Protein AF-0000000067827868 (afdb_homodimer)

Organism: Synechocystis sp. (strain ATCC 27184 / PCC 6803 / Kazusa) (NCBI:txid1111708)

Radius of gyration: 17.51 Å; Cα contacts (8 Å, |Δi|>4): 278; chains: 2; bounding box: 40×50×42 Å

Structure (mmCIF, N/CA/C/O backbone):
data_AF-0000000067827868-model_v1
#
loop_
_entity.id
_entity.type
_entity.pdbx_description
1 polymer 'Slr1853 protein'
#
loop_
_atom_site.group_PDB
_atom_site.id
_atom_site.type_symbol
_atom_site.label_atom_id
_atom_site.label_alt_id
_atom_site.label_comp_id
_atom_site.label_asym_id
_atom_site.label_entity_id
_atom_site.label_seq_id
_atom_site.pdbx_PDB_ins_code
_atom_site.Cartn_x
_atom_site.Cartn_y
_atom_site.Cartn_z
_atom_site.occupancy
_atom_site.B_iso_or_equiv
_atom_site.auth_seq_id
_atom_site.auth_comp_id
_atom_site.auth_asym_id
_atom_site.auth_atom_id
_atom_site.pdbx_PDB_model_num
ATOM 1 N N . MET A 1 1 ? 8.969 9.172 21.5 1 52.72 1 MET A N 1
ATOM 2 C CA . MET A 1 1 ? 7.625 9.734 21.5 1 52.72 1 MET A CA 1
ATOM 3 C C . MET A 1 1 ? 6.586 8.664 21.188 1 52.72 1 MET A C 1
ATOM 5 O O . MET A 1 1 ? 6.859 7.73 20.438 1 52.72 1 MET A O 1
ATOM 9 N N . SER A 1 2 ? 5.504 8.57 21.938 1 71.94 2 SER A N 1
ATOM 10 C CA . SER A 1 2 ? 4.539 7.488 21.781 1 71.94 2 SER A CA 1
ATOM 11 C C . SER A 1 2 ? 3.809 7.586 20.438 1 71.94 2 SER A C 1
ATOM 13 O O . SER A 1 2 ? 3.586 8.688 19.922 1 71.94 2 SER A O 1
ATOM 15 N N . GLU A 1 3 ? 3.625 6.559 19.766 1 85.56 3 GLU A N 1
ATOM 16 C CA . GLU A 1 3 ? 2.877 6.484 18.516 1 85.56 3 GLU A CA 1
ATOM 17 C C . GLU A 1 3 ? 1.481 7.086 18.672 1 85.56 3 GLU A C 1
ATOM 19 O O . GLU A 1 3 ? 0.873 6.984 19.734 1 85.56 3 GLU A O 1
ATOM 24 N N . PHE A 1 4 ? 1.085 7.852 17.672 1 93.44 4 PHE A N 1
ATOM 25 C CA . PHE A 1 4 ? -0.245 8.453 17.641 1 93.44 4 PHE A CA 1
ATOM 26 C C . PHE A 1 4 ? -1.319 7.375 17.547 1 93.44 4 PHE A C 1
ATOM 28 O O . PHE A 1 4 ? -1.125 6.355 16.875 1 93.44 4 PHE A O 1
ATOM 35 N N . LYS A 1 5 ? -2.463 7.645 18.188 1 95.25 5 LYS A N 1
ATOM 36 C CA . LYS A 1 5 ? -3.617 6.773 17.984 1 95.25 5 LYS A CA 1
ATOM 37 C C . LYS A 1 5 ? -4.211 6.969 16.594 1 95.25 5 LYS A C 1
ATOM 39 O O . LYS A 1 5 ? -4.652 6.004 15.961 1 95.25 5 LYS A O 1
ATOM 44 N N . ASN A 1 6 ? -4.242 8.156 16.188 1 97.94 6 ASN A N 1
ATOM 45 C CA . ASN A 1 6 ? -4.609 8.555 14.828 1 97.94 6 ASN A CA 1
ATOM 46 C C . ASN A 1 6 ? -3.545 9.445 14.195 1 97.94 6 ASN A C 1
ATOM 48 O O . ASN A 1 6 ? -3.404 10.609 14.57 1 97.94 6 ASN A O 1
ATOM 52 N N . ALA A 1 7 ? -2.938 9.016 13.148 1 97.38 7 ALA A N 1
ATOM 53 C CA . ALA A 1 7 ? -1.745 9.641 12.586 1 97.38 7 ALA A CA 1
ATOM 54 C C . ALA A 1 7 ? -2.086 10.984 11.945 1 97.38 7 ALA A C 1
ATOM 56 O O . ALA A 1 7 ? -1.199 11.805 11.703 1 97.38 7 ALA A O 1
ATOM 57 N N . VAL A 1 8 ? -3.322 11.211 11.633 1 97.94 8 VAL A N 1
ATOM 58 C CA . VAL A 1 8 ? -3.758 12.477 11.047 1 97.94 8 VAL A CA 1
ATOM 59 C C . VAL A 1 8 ? -4.309 13.391 12.141 1 97.94 8 VAL A C 1
ATOM 61 O O . VAL A 1 8 ? -3.855 14.523 12.289 1 97.94 8 VAL A O 1
ATOM 64 N N . LEU A 1 9 ? -5.129 12.914 12.945 1 97.75 9 LEU A N 1
ATOM 65 C CA . LEU A 1 9 ? -5.879 13.742 13.883 1 97.75 9 LEU A CA 1
ATOM 66 C C . LE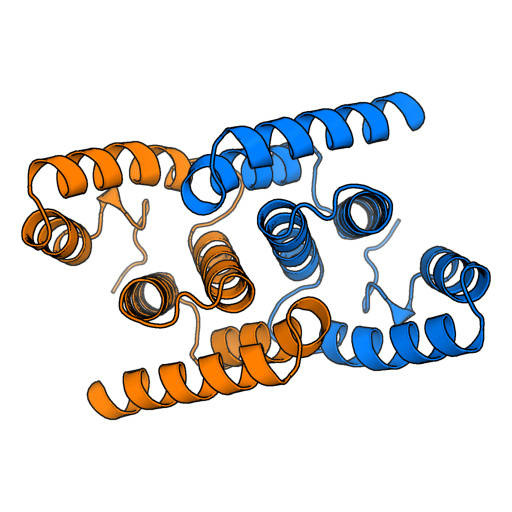U A 1 9 ? -5.016 14.125 15.086 1 97.75 9 LEU A C 1
ATOM 68 O O . LEU A 1 9 ? -5.262 15.141 15.734 1 97.75 9 LEU A O 1
ATOM 72 N N . ASP A 1 10 ? -3.998 13.391 15.336 1 98 10 ASP A N 1
ATOM 73 C CA . ASP A 1 10 ? -3.164 13.641 16.516 1 98 10 ASP A CA 1
ATOM 74 C C . ASP A 1 10 ? -1.889 14.391 16.125 1 98 10 ASP A C 1
ATOM 76 O O . ASP A 1 10 ? -1.113 14.789 17 1 98 10 ASP A O 1
ATOM 80 N N . ASP A 1 11 ? -1.633 14.531 14.898 1 97 11 ASP A N 1
ATOM 81 C CA . ASP A 1 11 ? -0.431 15.211 14.422 1 97 11 ASP A CA 1
ATOM 82 C C . ASP A 1 11 ? -0.714 16.672 14.109 1 97 11 ASP A C 1
ATOM 84 O O . ASP A 1 11 ? -1.007 17.031 12.961 1 97 11 ASP A O 1
ATOM 88 N N . LYS A 1 12 ? -0.471 17.516 15.047 1 96.75 12 LYS A N 1
ATOM 89 C CA . LYS A 1 12 ? -0.793 18.938 14.914 1 96.75 12 LYS A CA 1
ATOM 90 C C . LYS A 1 12 ? 0.098 19.609 13.875 1 96.75 12 LYS A C 1
ATOM 92 O O . LYS A 1 12 ? -0.334 20.531 13.188 1 96.75 12 LYS A O 1
ATOM 97 N N . ASP A 1 13 ? 1.335 19.172 13.797 1 95.75 13 ASP A N 1
ATOM 98 C CA . ASP A 1 13 ? 2.227 19.719 12.773 1 95.75 13 ASP A CA 1
ATOM 99 C C . ASP A 1 13 ? 1.707 19.406 11.367 1 95.75 13 ASP A C 1
ATOM 101 O O . ASP A 1 13 ? 1.744 20.266 10.484 1 95.75 13 ASP A O 1
ATOM 105 N N . LEU A 1 14 ? 1.284 18.172 11.156 1 96.31 14 LEU A N 1
ATOM 106 C CA . LEU A 1 14 ? 0.679 17.797 9.883 1 96.31 14 LEU A CA 1
ATOM 107 C C . LEU A 1 14 ? -0.541 18.656 9.586 1 96.31 14 LEU A C 1
ATOM 109 O O . LEU A 1 14 ? -0.696 19.156 8.461 1 96.31 14 LEU A O 1
ATOM 113 N N . GLN A 1 15 ? -1.393 18.875 10.547 1 97.69 15 GLN A N 1
ATOM 114 C CA . GLN A 1 15 ? -2.602 19.672 10.367 1 97.69 15 GLN A CA 1
ATOM 115 C C . GLN A 1 15 ? -2.262 21.109 10.016 1 97.69 15 GLN A C 1
ATOM 117 O O . GLN A 1 15 ? -2.9 21.703 9.148 1 97.69 15 GLN A O 1
ATOM 122 N N . ALA A 1 16 ? -1.303 21.594 10.672 1 97.44 16 ALA A N 1
ATOM 123 C CA . ALA A 1 16 ? -0.864 22.969 10.391 1 97.44 16 ALA A CA 1
ATOM 124 C C . ALA A 1 16 ? -0.325 23.078 8.969 1 97.44 16 ALA A C 1
ATOM 126 O O . ALA A 1 16 ? -0.565 24.094 8.289 1 97.44 16 ALA A O 1
ATOM 127 N N . GLY A 1 17 ? 0.484 22.125 8.562 1 95.38 17 GLY A N 1
ATOM 128 C CA . GLY A 1 17 ? 0.984 22.109 7.199 1 95.38 17 GLY A CA 1
ATOM 129 C C . GLY A 1 17 ? -0.12 22.078 6.16 1 95.38 17 GLY A C 1
ATOM 130 O O . GLY A 1 17 ? -0.063 22.797 5.164 1 95.38 17 GLY A O 1
ATOM 131 N N . LEU A 1 18 ? -1.118 21.281 6.348 1 96.38 18 LEU A N 1
ATOM 132 C CA . LEU A 1 18 ? -2.266 21.203 5.449 1 96.38 18 LEU A CA 1
ATOM 133 C C . LEU A 1 18 ? -3.029 22.516 5.422 1 96.38 18 LEU A C 1
ATOM 135 O O . LEU A 1 18 ? -3.42 23 4.355 1 96.38 18 LEU A O 1
ATOM 139 N N . GLY A 1 19 ? -3.213 23.047 6.598 1 97.38 19 GLY A N 1
ATOM 140 C CA . GLY A 1 19 ? -3.877 24.344 6.688 1 97.38 19 GLY A CA 1
ATOM 141 C C . GLY A 1 19 ? -3.117 25.453 5.988 1 97.38 19 GLY A C 1
ATOM 142 O O . GLY A 1 19 ? -3.723 26.391 5.465 1 97.38 19 GLY A O 1
ATOM 143 N N . GLY A 1 20 ? -1.815 25.438 5.969 1 96.75 20 GLY A N 1
ATOM 144 C CA . GLY A 1 20 ? -0.957 26.406 5.312 1 96.75 20 GLY A CA 1
ATOM 145 C C . GLY A 1 20 ? -1.058 26.359 3.799 1 96.75 20 GLY A C 1
ATOM 146 O O . GLY A 1 20 ? -0.854 27.375 3.127 1 96.75 20 GLY A O 1
ATOM 147 N N . ILE A 1 21 ? -1.289 25.297 3.213 1 95.19 21 ILE A N 1
ATOM 148 C CA . ILE A 1 21 ? -1.543 25.203 1.78 1 95.19 21 ILE A CA 1
ATOM 149 C C . ILE A 1 21 ? -2.811 25.984 1.43 1 95.19 21 ILE A C 1
ATOM 151 O O . ILE A 1 21 ? -2.793 26.844 0.548 1 95.19 21 ILE A O 1
ATOM 155 N N . ASN A 1 22 ? -3.863 25.656 2.082 1 97.75 22 ASN A N 1
ATOM 156 C CA . ASN A 1 22 ? -5.18 26.281 1.978 1 97.75 22 ASN A CA 1
ATOM 157 C C . ASN A 1 22 ? -6.062 25.922 3.17 1 97.75 22 ASN A C 1
ATOM 159 O O . ASN A 1 22 ? -6.309 24.75 3.436 1 97.75 22 ASN A O 1
ATOM 163 N N . PRO A 1 23 ? -6.473 26.844 3.9 1 97.75 23 PRO A N 1
ATOM 164 C CA . PRO A 1 23 ? -7.191 26.578 5.145 1 97.75 23 PRO A CA 1
ATOM 165 C C . PRO A 1 23 ? -8.414 25.688 4.938 1 97.75 23 PRO A C 1
ATOM 167 O O . PRO A 1 23 ? -8.688 24.797 5.746 1 97.75 23 PRO A O 1
ATOM 170 N N . LYS A 1 24 ? -9.195 25.984 3.932 1 98.38 24 LYS A N 1
ATOM 171 C CA . LYS A 1 24 ? -10.391 25.188 3.67 1 98.38 24 LYS A CA 1
ATOM 172 C C . LYS A 1 24 ? -10.023 23.766 3.264 1 98.38 24 LYS A C 1
ATOM 174 O O . LYS A 1 24 ? -10.633 22.797 3.736 1 98.38 24 LYS A O 1
ATOM 179 N N . PHE A 1 25 ? -9.055 23.656 2.352 1 97.44 25 PHE A N 1
ATOM 180 C CA . PHE A 1 25 ? -8.578 22.344 1.924 1 97.44 25 PHE A CA 1
ATOM 181 C C . PHE A 1 25 ? -7.977 21.578 3.096 1 97.44 25 PHE A C 1
ATOM 183 O O . PHE A 1 25 ? -8.219 20.375 3.252 1 97.44 25 PHE A O 1
ATOM 190 N N . GLY A 1 26 ? -7.168 22.203 3.873 1 98.06 26 GLY A N 1
ATOM 191 C CA . GLY A 1 26 ? -6.535 21.562 5.012 1 98.06 26 GLY A CA 1
ATOM 192 C C . GLY A 1 26 ? -7.531 20.969 5.996 1 98.06 26 GLY A C 1
ATOM 193 O O . GLY A 1 26 ? -7.355 19.844 6.473 1 98.06 26 GLY A O 1
ATOM 194 N N . ASP A 1 27 ? -8.508 21.797 6.25 1 97.94 27 ASP A N 1
ATOM 195 C CA . ASP A 1 27 ? -9.562 21.359 7.156 1 97.94 27 ASP A CA 1
ATOM 196 C C . ASP A 1 27 ? -10.289 20.141 6.586 1 97.94 27 ASP A C 1
ATOM 198 O O . ASP A 1 27 ? -10.547 19.172 7.301 1 97.94 27 ASP A O 1
ATOM 202 N N . PHE A 1 28 ? -10.641 20.281 5.352 1 98.25 28 PHE A N 1
ATOM 203 C CA . PHE A 1 28 ? -11.305 19.188 4.648 1 98.25 28 PHE A CA 1
ATOM 204 C C . PHE A 1 28 ? -10.453 17.938 4.668 1 98.25 28 PHE A C 1
ATOM 206 O O . PHE A 1 28 ? -10.938 16.844 4.988 1 98.25 28 PHE A O 1
ATOM 213 N N . CYS A 1 29 ? -9.203 18 4.395 1 97.5 29 CYS A N 1
ATOM 214 C CA . CYS A 1 29 ? -8.266 16.891 4.367 1 97.5 29 CYS A CA 1
ATOM 215 C C . CYS A 1 29 ? -8.156 16.234 5.738 1 97.5 29 CYS A C 1
ATOM 217 O O . CYS A 1 29 ? -8.188 15.008 5.852 1 97.5 29 CYS A O 1
ATOM 219 N N . THR A 1 30 ? -7.965 17.062 6.727 1 98.19 30 THR A N 1
ATOM 220 C CA . THR A 1 30 ? -7.82 16.562 8.086 1 98.19 30 THR A CA 1
ATOM 221 C C . THR A 1 30 ? -9.039 15.734 8.484 1 98.19 30 THR A C 1
ATOM 223 O O . THR A 1 30 ? -8.898 14.648 9.055 1 98.19 30 THR A O 1
ATOM 226 N N . ARG A 1 31 ? -10.219 16.188 8.156 1 98.19 31 ARG A N 1
ATOM 227 C CA . ARG A 1 31 ? -11.453 15.508 8.523 1 98.19 31 ARG A CA 1
ATOM 228 C C . ARG A 1 31 ? -11.586 14.18 7.773 1 98.19 31 ARG A C 1
ATOM 230 O O . ARG A 1 31 ? -11.812 13.133 8.383 1 98.19 31 ARG A O 1
ATOM 237 N N . VAL A 1 32 ? -11.477 14.227 6.457 1 98.12 32 VAL A N 1
ATOM 238 C CA . VAL A 1 32 ? -11.727 13.062 5.617 1 98.12 32 VAL A CA 1
ATOM 239 C C . VAL A 1 32 ? -10.625 12.023 5.816 1 98.12 32 VAL A C 1
ATOM 241 O O . VAL A 1 32 ? -10.906 10.844 6.02 1 98.12 32 VAL A O 1
ATOM 244 N N . ALA A 1 33 ? -9.383 12.469 5.777 1 98.12 33 ALA A N 1
ATOM 245 C CA . ALA A 1 33 ? -8.273 11.555 6.035 1 98.12 33 ALA A CA 1
ATOM 246 C C . ALA A 1 33 ? -8.305 11.039 7.473 1 98.12 33 ALA A C 1
ATOM 248 O O . ALA A 1 33 ? -7.969 9.883 7.734 1 98.12 33 ALA A O 1
ATOM 249 N N . GLY A 1 34 ? -8.609 11.977 8.375 1 98.38 34 GLY A N 1
ATOM 250 C CA . GLY A 1 34 ? -8.742 11.555 9.758 1 98.38 34 GLY A CA 1
ATOM 251 C C . GLY A 1 34 ? -9.711 10.398 9.945 1 98.38 34 GLY A C 1
ATOM 252 O O . GLY A 1 34 ? -9.453 9.477 10.719 1 98.38 34 GLY A O 1
ATOM 253 N N . GLU A 1 35 ? -10.828 10.469 9.273 1 98.31 35 GLU A N 1
ATOM 254 C CA . GLU A 1 35 ? -11.805 9.383 9.344 1 98.31 35 GLU A CA 1
ATOM 255 C C . GLU A 1 35 ? -11.219 8.094 8.781 1 98.31 35 GLU A C 1
ATOM 257 O O . GLU A 1 35 ? -11.359 7.027 9.391 1 98.31 35 GLU A O 1
ATOM 262 N N . ALA A 1 36 ? -10.656 8.141 7.625 1 98.44 36 ALA A N 1
ATOM 263 C CA . ALA A 1 36 ? -10.078 6.965 6.98 1 98.44 36 ALA A CA 1
ATOM 264 C C . ALA A 1 36 ? -8.969 6.359 7.832 1 98.44 36 ALA A C 1
ATOM 266 O O . ALA A 1 36 ? -8.891 5.137 7.984 1 98.44 36 ALA A O 1
ATOM 267 N N . TRP A 1 37 ? -8.125 7.16 8.383 1 98.56 37 TRP A N 1
ATOM 268 C CA . TRP A 1 37 ? -7.004 6.703 9.203 1 98.56 37 TRP A CA 1
ATOM 269 C C . TRP A 1 37 ? -7.5 6.145 10.531 1 98.56 37 TRP A C 1
ATOM 271 O O . TRP A 1 37 ? -6.789 5.387 11.195 1 98.56 37 TRP A O 1
ATOM 281 N N . GLY A 1 38 ? -8.695 6.543 10.883 1 98.31 38 GLY A N 1
ATOM 282 C CA . GLY A 1 38 ? -9.266 6.109 12.148 1 98.31 38 GLY A CA 1
ATOM 283 C C . GLY A 1 38 ? -9.922 4.746 12.07 1 98.31 38 GLY A C 1
ATOM 284 O O . GLY A 1 38 ? -10.352 4.199 13.086 1 98.31 38 GLY A O 1
ATOM 285 N N . LEU A 1 39 ? -10.094 4.184 10.844 1 98.25 39 LEU A N 1
ATOM 286 C CA . LEU A 1 39 ? -10.625 2.832 10.734 1 98.25 39 LEU A CA 1
ATOM 287 C C . LEU A 1 39 ? -9.758 1.839 11.492 1 98.25 39 LEU A C 1
ATOM 289 O O . LEU A 1 39 ? -8.523 1.929 11.461 1 98.25 39 LEU A O 1
ATOM 293 N N . PRO A 1 40 ? -10.273 0.811 12.117 1 98.12 40 PRO A N 1
ATOM 294 C CA . PRO A 1 40 ? -9.586 0.218 13.266 1 98.12 40 PRO A CA 1
ATOM 295 C C . PRO A 1 40 ? -8.836 -1.063 12.906 1 98.12 40 PRO A C 1
ATOM 297 O O . PRO A 1 40 ? -8.047 -1.568 13.703 1 98.12 40 PRO A O 1
ATOM 300 N N . LEU A 1 41 ? -9.07 -1.673 11.789 1 98.69 41 LEU A N 1
ATOM 301 C CA . LEU A 1 41 ? -8.586 -3.025 11.547 1 98.69 41 LEU A CA 1
ATOM 302 C C . LEU A 1 41 ? -7.117 -3.008 11.125 1 98.69 41 LEU A C 1
ATOM 304 O O . LEU A 1 41 ? -6.375 -3.951 11.406 1 98.69 41 LEU A O 1
ATOM 308 N N . ILE A 1 42 ? -6.711 -2.027 10.344 1 98.62 42 ILE A N 1
ATOM 309 C CA . ILE A 1 42 ? -5.324 -1.87 9.922 1 98.62 42 ILE A CA 1
ATOM 310 C C . ILE A 1 42 ? -4.633 -0.838 10.812 1 98.62 42 ILE A C 1
ATOM 312 O O . ILE A 1 42 ? -5.152 0.26 11.023 1 98.62 42 ILE A O 1
ATOM 316 N N . ASP A 1 43 ? -3.482 -1.207 11.344 1 98.25 43 ASP A N 1
ATOM 317 C CA . ASP A 1 43 ? -2.805 -0.31 12.273 1 98.25 43 ASP A CA 1
ATOM 318 C C . ASP A 1 43 ? -2.186 0.878 11.539 1 98.25 43 ASP A C 1
ATOM 320 O O . ASP A 1 43 ? -2.043 0.852 10.32 1 98.25 43 ASP A O 1
ATOM 324 N N . GLN A 1 44 ? -1.802 1.901 12.266 1 98.56 44 GLN A N 1
ATOM 325 C CA . GLN A 1 44 ? -1.335 3.174 11.719 1 98.56 44 GLN A CA 1
ATOM 326 C C . GLN A 1 44 ? -0.039 2.992 10.938 1 98.56 44 GLN A C 1
ATOM 328 O O . GLN A 1 44 ? 0.141 3.598 9.875 1 98.56 44 GLN A O 1
ATOM 333 N N . LYS A 1 45 ? 0.864 2.211 11.469 1 98.5 45 LYS A N 1
ATOM 334 C CA . LYS A 1 45 ? 2.137 1.993 10.789 1 98.5 45 LYS A CA 1
ATOM 335 C C . LYS A 1 45 ? 1.925 1.349 9.422 1 98.5 45 LYS A C 1
ATOM 337 O O . LYS A 1 45 ? 2.516 1.779 8.43 1 98.5 45 LYS A O 1
ATOM 342 N N . THR A 1 46 ? 1.076 0.341 9.352 1 98.75 46 THR A N 1
ATOM 343 C CA . THR A 1 46 ? 0.773 -0.335 8.094 1 98.75 46 THR A CA 1
ATOM 344 C C . THR A 1 46 ? 0.118 0.626 7.105 1 98.75 46 THR A C 1
ATOM 346 O O . THR A 1 46 ? 0.457 0.634 5.918 1 98.75 46 THR A O 1
ATOM 349 N N . LYS A 1 47 ? -0.755 1.418 7.574 1 98.81 47 LYS A N 1
ATOM 350 C CA . LYS A 1 47 ? -1.394 2.402 6.703 1 98.81 47 LYS A CA 1
ATOM 351 C C . LYS A 1 47 ? -0.366 3.371 6.121 1 98.81 47 LYS A C 1
ATOM 353 O O . LYS A 1 47 ? -0.437 3.725 4.945 1 98.81 47 LYS A O 1
AT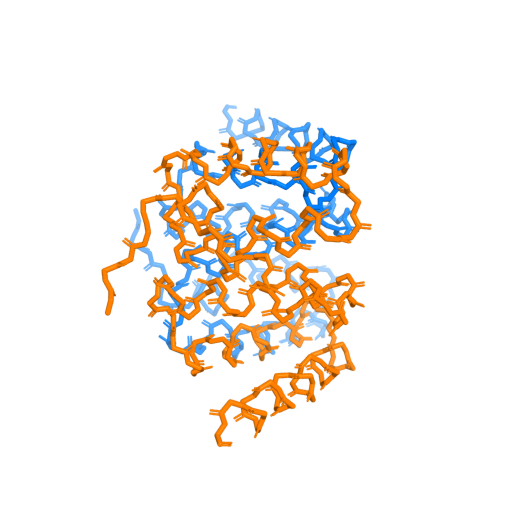OM 358 N N . ALA A 1 48 ? 0.557 3.766 6.945 1 98.62 48 ALA A N 1
ATOM 359 C CA . ALA A 1 48 ? 1.596 4.676 6.473 1 98.62 48 ALA A CA 1
ATOM 360 C C . ALA A 1 48 ? 2.455 4.016 5.395 1 98.62 48 ALA A C 1
ATOM 362 O O . ALA A 1 48 ? 2.811 4.652 4.402 1 98.62 48 ALA A O 1
ATOM 363 N N . LEU A 1 49 ? 2.779 2.764 5.57 1 98.81 49 LEU A N 1
ATOM 364 C CA . LEU A 1 49 ? 3.553 2.035 4.57 1 98.81 49 LEU A CA 1
ATOM 365 C C . LEU A 1 49 ? 2.756 1.872 3.281 1 98.81 49 LEU A C 1
ATOM 367 O O . LEU A 1 49 ? 3.312 1.974 2.186 1 98.81 49 LEU A O 1
ATOM 371 N N . ILE A 1 50 ? 1.441 1.66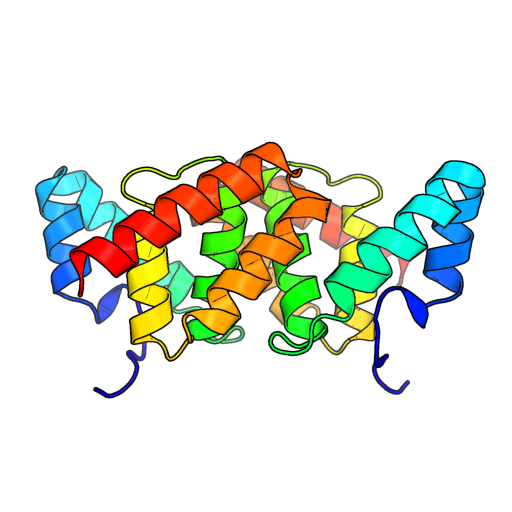4 3.395 1 98.88 50 ILE A N 1
ATOM 372 C CA . ILE A 1 50 ? 0.564 1.542 2.234 1 98.88 50 ILE A CA 1
ATOM 373 C C . ILE A 1 50 ? 0.571 2.848 1.442 1 98.88 50 ILE A C 1
ATOM 375 O O . ILE A 1 50 ? 0.739 2.84 0.221 1 98.88 50 ILE A O 1
ATOM 379 N N . VAL A 1 51 ? 0.43 3.953 2.107 1 98.44 51 VAL A N 1
ATOM 380 C CA . VAL A 1 51 ? 0.302 5.207 1.374 1 98.44 51 VAL A CA 1
ATOM 381 C C . VAL A 1 51 ? 1.643 5.578 0.746 1 98.44 51 VAL A C 1
ATOM 383 O O . VAL A 1 51 ? 1.688 6.148 -0.346 1 98.44 51 VAL A O 1
ATOM 386 N N . ILE A 1 52 ? 2.76 5.184 1.348 1 98.75 52 ILE A N 1
ATOM 387 C CA . ILE A 1 52 ? 4.07 5.383 0.733 1 98.75 52 ILE A CA 1
ATOM 388 C C . ILE A 1 52 ? 4.152 4.59 -0.568 1 98.75 52 ILE A C 1
ATOM 390 O O . ILE A 1 52 ? 4.621 5.102 -1.587 1 98.75 52 ILE A O 1
ATOM 394 N N . ALA A 1 53 ? 3.732 3.365 -0.559 1 98.81 53 ALA A N 1
ATOM 395 C CA . ALA A 1 53 ? 3.701 2.568 -1.782 1 98.81 53 ALA A CA 1
ATOM 396 C C . ALA A 1 53 ? 2.828 3.229 -2.846 1 98.81 53 ALA A C 1
ATOM 398 O O . ALA A 1 53 ? 3.174 3.229 -4.027 1 98.81 53 ALA A O 1
ATOM 399 N N . VAL A 1 54 ? 1.719 3.801 -2.424 1 98.5 54 VAL A N 1
ATOM 400 C CA . VAL A 1 54 ? 0.791 4.469 -3.33 1 98.5 54 VAL A CA 1
ATOM 401 C C . VAL A 1 54 ? 1.45 5.715 -3.92 1 98.5 54 VAL A C 1
ATOM 403 O O . VAL A 1 54 ? 1.274 6.02 -5.102 1 98.5 54 VAL A O 1
ATOM 406 N N . ASP A 1 55 ? 2.238 6.438 -3.078 1 98.31 55 ASP A N 1
ATOM 407 C CA . ASP A 1 55 ? 2.996 7.578 -3.578 1 98.31 55 ASP A CA 1
ATOM 408 C C . ASP A 1 55 ? 3.939 7.16 -4.707 1 98.31 55 ASP A C 1
ATOM 410 O O . ASP A 1 55 ? 4.078 7.871 -5.703 1 98.31 55 ASP A O 1
ATOM 414 N N . VAL A 1 56 ? 4.602 6.055 -4.523 1 98.25 56 VAL A N 1
ATOM 415 C CA . VAL A 1 56 ? 5.523 5.547 -5.535 1 98.25 56 VAL A CA 1
ATOM 416 C C . VAL A 1 56 ? 4.758 5.219 -6.816 1 98.25 56 VAL A C 1
ATOM 418 O O . VAL A 1 56 ? 5.156 5.633 -7.906 1 98.25 56 VAL A O 1
ATOM 421 N N . ALA A 1 57 ? 3.67 4.52 -6.672 1 97.31 57 ALA A N 1
ATOM 422 C CA . ALA A 1 57 ? 2.865 4.125 -7.828 1 97.31 57 ALA A CA 1
ATOM 423 C C . ALA A 1 57 ? 2.381 5.348 -8.602 1 97.31 57 ALA A C 1
ATOM 425 O O . ALA A 1 57 ? 2.381 5.352 -9.836 1 97.31 57 ALA A O 1
ATOM 426 N N . ASN A 1 58 ? 1.997 6.355 -7.855 1 96.25 58 ASN A N 1
ATOM 427 C CA . ASN A 1 58 ? 1.422 7.555 -8.453 1 96.25 58 ASN A CA 1
ATOM 428 C C . ASN A 1 58 ? 2.502 8.57 -8.836 1 96.25 58 ASN A C 1
ATOM 430 O O . ASN A 1 58 ? 2.229 9.539 -9.539 1 96.25 58 ASN A O 1
ATOM 434 N N . GLN A 1 59 ? 3.701 8.367 -8.328 1 96 59 GLN A N 1
ATOM 435 C CA . GLN A 1 59 ? 4.84 9.266 -8.516 1 96 59 GLN A CA 1
ATOM 436 C C . GLN A 1 59 ? 4.559 10.641 -7.918 1 96 59 GLN A C 1
ATOM 438 O O . GLN A 1 59 ? 4.84 11.664 -8.547 1 96 59 GLN A O 1
ATOM 443 N N . THR A 1 60 ? 3.877 10.648 -6.828 1 94.06 60 THR A N 1
ATOM 444 C CA . THR A 1 60 ? 3.729 11.852 -6.016 1 94.06 60 THR A CA 1
ATOM 445 C C . THR A 1 60 ? 4.879 11.977 -5.02 1 94.06 60 THR A C 1
ATOM 447 O O . THR A 1 60 ? 4.676 11.859 -3.811 1 94.06 60 THR A O 1
ATOM 450 N N . LEU A 1 61 ? 6.004 12.461 -5.484 1 92.12 61 LEU A N 1
ATOM 451 C CA . LEU A 1 61 ? 7.23 12.344 -4.703 1 92.12 61 LEU A CA 1
ATOM 452 C C . LEU A 1 61 ? 7.656 13.703 -4.156 1 92.12 61 LEU A C 1
ATOM 454 O O . LEU A 1 61 ? 8.625 13.797 -3.4 1 92.12 61 LEU A O 1
ATOM 458 N N . SER A 1 62 ? 6.82 14.641 -4.59 1 86.62 62 SER A N 1
ATOM 459 C CA . SER A 1 62 ? 7.102 15.969 -4.055 1 86.62 62 SER A CA 1
ATOM 460 C C . SER A 1 62 ? 6.07 16.375 -3.004 1 86.62 62 SER A C 1
ATOM 462 O O . SER A 1 62 ? 4.883 16.5 -3.311 1 86.62 62 SER A O 1
ATOM 464 N N . GLY A 1 63 ? 6.336 16.578 -1.738 1 86.94 63 GLY A N 1
ATOM 465 C CA . GLY A 1 63 ? 5.449 17.016 -0.671 1 86.94 63 GLY A CA 1
ATOM 466 C C . GLY A 1 63 ? 4.766 15.867 0.045 1 86.94 63 GLY A C 1
ATOM 467 O O . GLY A 1 63 ? 5.133 15.531 1.172 1 86.94 63 GLY A O 1
ATOM 468 N N . PRO A 1 64 ? 3.697 15.242 -0.695 1 91.81 64 PRO A N 1
ATOM 469 C CA . PRO A 1 64 ? 2.961 14.164 -0.041 1 91.81 64 PRO A CA 1
ATOM 470 C C . PRO A 1 64 ? 3.865 13.016 0.401 1 91.81 64 PRO A C 1
ATOM 472 O O . PRO A 1 64 ? 3.703 12.484 1.504 1 91.81 64 PRO A O 1
ATOM 475 N N . PHE A 1 65 ? 4.816 12.664 -0.46 1 97.44 65 PHE A N 1
ATOM 476 C CA . PHE A 1 65 ? 5.734 11.578 -0.128 1 97.44 65 PHE A CA 1
ATOM 477 C C . PHE A 1 65 ? 6.496 11.891 1.155 1 97.44 65 PHE A C 1
ATOM 479 O O . PHE A 1 65 ? 6.613 11.031 2.033 1 97.44 65 PHE A O 1
ATOM 486 N N . GLN A 1 66 ? 7.004 13.086 1.316 1 96.12 66 GLN A N 1
ATOM 487 C CA . GLN A 1 66 ? 7.719 13.469 2.531 1 96.12 66 GLN A CA 1
ATOM 488 C C . GLN A 1 66 ? 6.805 13.391 3.752 1 96.12 66 GLN A C 1
ATOM 490 O O . GLN A 1 66 ? 7.207 12.891 4.805 1 96.12 66 GLN A O 1
ATOM 495 N N . ALA A 1 67 ? 5.645 13.922 3.619 1 96.12 67 ALA A N 1
ATOM 496 C CA . ALA A 1 67 ? 4.688 13.883 4.719 1 96.12 67 ALA A CA 1
ATOM 497 C C . ALA A 1 67 ? 4.387 12.445 5.133 1 96.12 67 ALA A C 1
ATOM 499 O O . ALA A 1 67 ? 4.301 12.141 6.324 1 96.12 67 ALA A O 1
ATOM 500 N N . HIS A 1 68 ? 4.168 11.555 4.164 1 98.19 68 HIS A N 1
ATOM 501 C CA . HIS A 1 68 ? 3.834 10.172 4.465 1 98.19 68 HIS A CA 1
ATOM 502 C C . HIS A 1 68 ? 5.027 9.43 5.059 1 98.19 68 HIS A C 1
ATOM 504 O O . HIS A 1 68 ? 4.859 8.562 5.918 1 98.19 68 HIS A O 1
ATOM 510 N N . VAL A 1 69 ? 6.246 9.711 4.625 1 97.94 69 VAL A N 1
ATOM 511 C CA . VAL A 1 69 ? 7.449 9.164 5.242 1 97.94 69 VAL A CA 1
ATOM 512 C C . VAL A 1 69 ? 7.531 9.609 6.699 1 97.94 69 VAL A C 1
ATOM 514 O O . VAL A 1 69 ? 7.773 8.797 7.594 1 97.94 69 VAL A O 1
ATOM 517 N N . ASP A 1 70 ? 7.32 10.922 6.941 1 96.44 70 ASP A N 1
ATOM 518 C CA . ASP A 1 70 ? 7.324 11.445 8.305 1 96.44 70 ASP A CA 1
ATOM 519 C C . ASP A 1 70 ? 6.277 10.734 9.164 1 96.44 70 ASP A C 1
ATOM 521 O O . ASP A 1 70 ? 6.547 10.383 10.312 1 96.44 70 ASP A O 1
ATOM 525 N N . MET A 1 71 ? 5.125 10.57 8.609 1 96.94 71 MET A N 1
ATOM 526 C CA . MET A 1 71 ? 4.051 9.867 9.312 1 96.94 71 MET A CA 1
ATOM 527 C C . MET A 1 71 ? 4.48 8.453 9.68 1 96.94 71 MET A C 1
ATOM 529 O O . MET A 1 71 ? 4.23 7.996 10.797 1 96.94 71 MET A O 1
ATOM 533 N N . ALA A 1 72 ? 5.082 7.762 8.734 1 98.12 72 ALA A N 1
ATOM 534 C CA . ALA A 1 72 ? 5.531 6.391 8.969 1 98.12 72 ALA A CA 1
ATOM 535 C C . ALA A 1 72 ? 6.547 6.332 10.102 1 98.12 72 ALA A C 1
ATOM 537 O O . ALA A 1 72 ? 6.441 5.488 10.992 1 98.12 72 ALA A O 1
ATOM 538 N N . LEU A 1 73 ? 7.488 7.227 10.086 1 97.56 73 LEU A N 1
ATOM 539 C CA . LEU A 1 73 ? 8.508 7.277 11.125 1 97.56 73 LEU A CA 1
ATOM 540 C C . LEU A 1 73 ? 7.883 7.547 12.492 1 97.56 73 LEU A C 1
ATOM 542 O O . LEU A 1 73 ? 8.234 6.902 13.477 1 97.56 73 LEU A O 1
ATOM 546 N N . LYS A 1 74 ? 6.969 8.453 12.547 1 97.19 74 LYS A N 1
ATOM 547 C CA . LYS A 1 74 ? 6.293 8.797 13.797 1 97.19 74 LYS A CA 1
ATOM 548 C C . LYS A 1 74 ? 5.469 7.625 14.32 1 97.19 74 LYS A C 1
ATOM 550 O O . LYS A 1 74 ? 5.227 7.52 15.523 1 97.19 74 LYS A O 1
ATOM 555 N N . GLN A 1 75 ? 5.102 6.711 13.406 1 98.06 75 GLN A N 1
ATOM 556 C CA . GLN A 1 75 ? 4.293 5.559 13.797 1 98.06 75 GLN A CA 1
ATOM 557 C C . GLN A 1 75 ? 5.164 4.328 14.031 1 98.06 75 GLN A C 1
ATOM 559 O O . GLN A 1 75 ? 4.66 3.205 14.086 1 98.06 75 GLN A O 1
ATOM 564 N N . GLY A 1 76 ? 6.473 4.516 14.016 1 97.5 76 GLY A N 1
ATOM 565 C CA . GLY A 1 76 ? 7.367 3.457 14.453 1 97.5 76 GLY A CA 1
ATOM 566 C C . GLY A 1 76 ? 8.031 2.721 13.305 1 97.5 76 GLY A C 1
ATOM 567 O O . GLY A 1 76 ? 8.82 1.8 13.523 1 97.5 76 GLY A O 1
ATOM 568 N N . ALA A 1 77 ? 7.723 3.061 12.078 1 98.25 77 ALA A N 1
ATOM 569 C CA . ALA A 1 77 ? 8.445 2.461 10.961 1 98.25 77 ALA A CA 1
ATOM 570 C C . ALA A 1 77 ? 9.914 2.887 10.969 1 98.25 77 ALA A C 1
ATOM 572 O O . ALA A 1 77 ? 10.234 4.023 11.32 1 98.25 77 ALA A O 1
ATOM 573 N N . THR A 1 78 ? 10.758 1.992 10.57 1 98.19 78 THR A N 1
ATOM 574 C CA . THR A 1 78 ? 12.172 2.324 10.438 1 98.19 78 THR A CA 1
ATOM 575 C C . THR A 1 78 ? 12.484 2.756 9.008 1 98.19 78 THR A C 1
ATOM 577 O O . THR A 1 78 ? 11.703 2.506 8.086 1 98.19 78 THR A O 1
ATOM 580 N N . LYS A 1 79 ? 13.641 3.414 8.891 1 98.12 79 LYS A N 1
ATOM 581 C CA . LYS A 1 79 ? 14.109 3.752 7.555 1 98.12 79 LYS A CA 1
ATOM 582 C C . LYS A 1 79 ? 14.242 2.504 6.684 1 98.12 79 LYS A C 1
ATOM 584 O O . LYS A 1 79 ? 13.883 2.521 5.508 1 98.12 79 LYS A O 1
ATOM 589 N N . GLU A 1 80 ? 14.742 1.417 7.242 1 98.62 80 GLU A N 1
ATOM 590 C CA . GLU A 1 80 ? 14.953 0.166 6.52 1 98.62 80 GLU A CA 1
ATOM 591 C C . GLU A 1 80 ? 13.625 -0.436 6.062 1 98.62 80 GLU A C 1
ATOM 593 O O . GLU A 1 80 ? 13.539 -1.008 4.973 1 98.62 80 GLU A O 1
ATOM 598 N N . GLU A 1 81 ? 12.625 -0.353 6.875 1 98.81 81 GLU A N 1
ATOM 599 C CA . GLU A 1 81 ? 11.305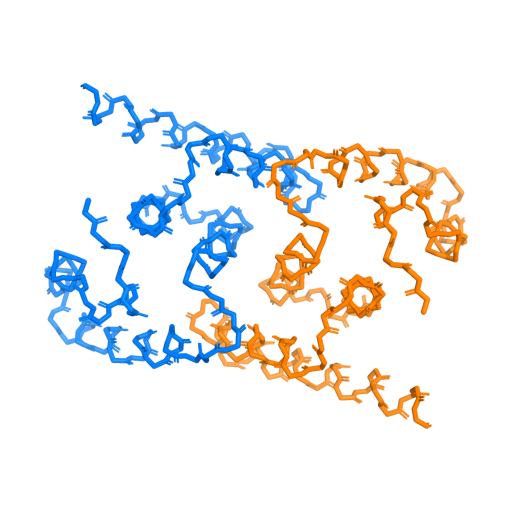 -0.827 6.473 1 98.81 81 GLU A CA 1
ATOM 600 C C . GLU A 1 81 ? 10.766 -0.022 5.293 1 98.81 81 GLU A C 1
ATOM 602 O O . GLU A 1 81 ? 10.18 -0.584 4.363 1 98.81 81 GLU A O 1
ATOM 607 N N . ILE A 1 82 ? 10.938 1.289 5.344 1 98.88 82 ILE A N 1
ATOM 608 C CA . ILE A 1 82 ? 10.5 2.145 4.246 1 98.88 82 ILE A CA 1
ATOM 609 C C . ILE A 1 82 ? 11.281 1.797 2.979 1 98.88 82 ILE A C 1
ATOM 611 O O . ILE A 1 82 ? 10.695 1.656 1.901 1 98.88 82 ILE A O 1
ATOM 615 N N . GLU A 1 83 ? 12.578 1.582 3.117 1 98.88 83 GLU A N 1
ATOM 616 C CA . GLU A 1 83 ? 13.406 1.194 1.982 1 98.88 83 GLU A CA 1
ATOM 617 C C . GLU A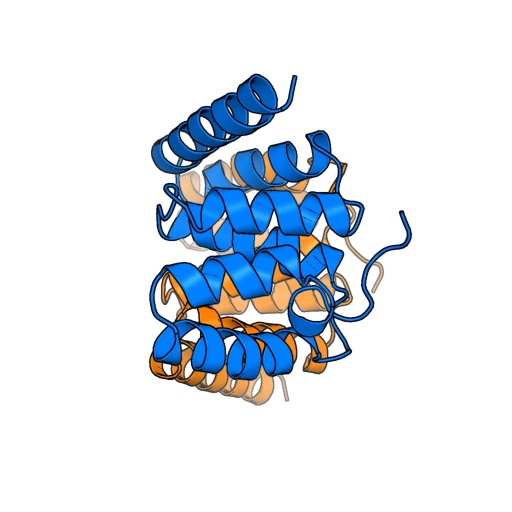 1 83 ? 12.969 -0.148 1.406 1 98.88 83 GLU A C 1
ATOM 619 O O . GLU A 1 83 ? 13.023 -0.356 0.192 1 98.88 83 GLU A O 1
ATOM 624 N N . GLU A 1 84 ? 12.594 -1.047 2.252 1 98.94 84 GLU A N 1
ATOM 625 C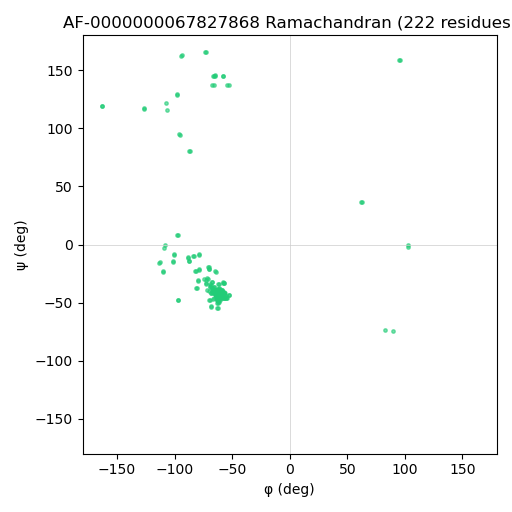 CA . GLU A 1 84 ? 12.094 -2.328 1.761 1 98.94 84 GLU A CA 1
ATOM 626 C C . GLU A 1 84 ? 10.805 -2.154 0.97 1 98.94 84 GLU A C 1
ATOM 628 O O . GLU A 1 84 ? 10.594 -2.822 -0.045 1 98.94 84 GLU A O 1
ATOM 633 N N . VAL A 1 85 ? 9.883 -1.266 1.381 1 98.88 85 VAL A N 1
ATOM 634 C CA . VAL A 1 85 ? 8.672 -0.974 0.613 1 98.88 85 VAL A CA 1
ATOM 635 C C . VAL A 1 85 ? 9.055 -0.424 -0.76 1 98.88 85 VAL A C 1
ATOM 637 O O . VAL A 1 85 ? 8.484 -0.82 -1.776 1 98.88 85 VAL A O 1
ATOM 640 N N . LEU A 1 86 ? 10.062 0.477 -0.776 1 98.88 86 LEU A N 1
ATOM 641 C CA . LEU A 1 86 ? 10.477 1.055 -2.049 1 98.88 86 LEU A CA 1
ATOM 642 C C . LEU A 1 86 ? 11.07 -0.014 -2.961 1 98.88 86 LEU A C 1
ATOM 644 O O . LEU A 1 86 ? 10.789 -0.038 -4.16 1 98.88 86 LEU A O 1
ATOM 648 N N . SER A 1 87 ? 11.859 -0.889 -2.426 1 98.81 87 SER A N 1
ATOM 649 C CA . SER A 1 87 ? 12.398 -2.00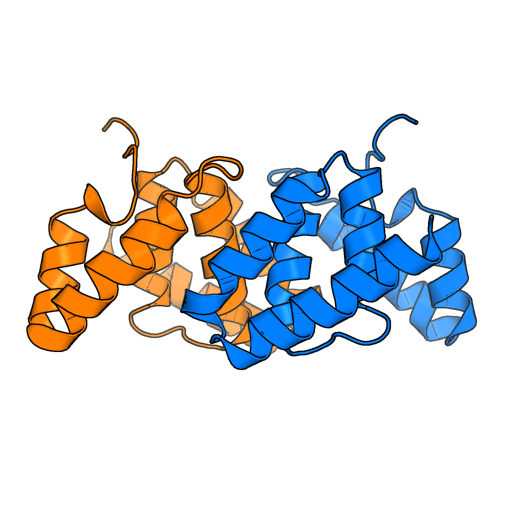8 -3.197 1 98.81 87 SER A CA 1
ATOM 650 C C . SER A 1 87 ? 11.281 -2.92 -3.693 1 98.81 87 SER A C 1
ATOM 652 O O . SER A 1 87 ? 11.289 -3.355 -4.848 1 98.81 87 SER A O 1
ATOM 654 N N . PHE A 1 88 ? 10.359 -3.186 -2.801 1 98.88 88 PHE A N 1
ATOM 655 C CA . PHE A 1 88 ? 9.203 -4 -3.145 1 98.88 88 PHE A CA 1
ATOM 656 C C . PHE A 1 88 ? 8.438 -3.395 -4.32 1 98.88 88 PHE A C 1
ATOM 658 O O . PHE A 1 88 ? 7.965 -4.117 -5.199 1 98.88 88 PHE A O 1
ATOM 665 N N . MET A 1 89 ? 8.422 -2.092 -4.43 1 98.69 89 MET A N 1
ATOM 666 C CA . MET A 1 89 ? 7.652 -1.372 -5.438 1 98.69 89 MET A CA 1
ATOM 667 C C . MET A 1 89 ? 8.359 -1.407 -6.789 1 98.69 89 MET A C 1
ATOM 669 O O . MET A 1 89 ? 7.77 -1.055 -7.812 1 98.69 89 MET A O 1
ATOM 673 N N . CYS A 1 90 ? 9.617 -1.898 -6.887 1 98.19 90 CYS A N 1
ATOM 674 C CA . CYS A 1 90 ? 10.242 -2.145 -8.18 1 98.19 90 CYS A CA 1
ATOM 675 C C . CYS A 1 90 ? 9.422 -3.119 -9.008 1 98.19 90 CYS A C 1
ATOM 677 O O . CYS A 1 90 ? 9.297 -2.959 -10.227 1 98.19 90 CYS A O 1
ATOM 679 N N . VAL A 1 91 ? 8.773 -4.039 -8.344 1 97.56 91 VAL A N 1
ATOM 680 C CA . VAL A 1 91 ? 8.039 -5.102 -9.023 1 97.56 91 VAL A CA 1
ATOM 681 C C . VAL A 1 91 ? 6.688 -4.574 -9.5 1 97.56 91 VAL A C 1
ATOM 683 O O . VAL A 1 91 ? 6.199 -4.969 -10.555 1 97.56 91 VAL A O 1
ATOM 686 N N . TYR A 1 92 ? 6.109 -3.656 -8.836 1 96.81 92 TYR A N 1
ATOM 687 C CA . TYR A 1 92 ? 4.727 -3.275 -9.109 1 96.81 92 TYR A CA 1
ATOM 688 C C . TYR A 1 92 ? 4.656 -1.887 -9.734 1 96.81 92 TYR A C 1
ATOM 690 O O . TYR A 1 92 ? 3.693 -1.562 -10.43 1 96.81 92 TYR A O 1
ATOM 698 N N . GLY A 1 93 ? 5.645 -1.088 -9.508 1 96.69 93 GLY A N 1
ATOM 699 C CA . GLY A 1 93 ? 5.66 0.255 -10.062 1 96.69 93 GLY A CA 1
ATOM 700 C C . GLY A 1 93 ? 6.738 0.452 -11.109 1 96.69 93 GLY A C 1
ATOM 701 O O . GLY A 1 93 ? 6.723 1.439 -11.852 1 96.69 93 GLY A O 1
ATOM 702 N N . GLY A 1 94 ? 7.703 -0.533 -11.109 1 97.19 94 GLY A N 1
ATOM 703 C CA . GLY A 1 94 ? 8.828 -0.414 -12.023 1 97.19 94 GLY A CA 1
ATOM 704 C C . GLY A 1 94 ? 10.055 0.219 -11.391 1 97.19 94 GLY A C 1
ATOM 705 O O . GLY A 1 94 ? 9.938 0.988 -10.43 1 97.19 94 GLY A O 1
ATOM 706 N N . PHE A 1 95 ? 11.188 -0.041 -11.992 1 97.56 95 PHE A N 1
ATOM 707 C CA . PHE A 1 95 ? 12.477 0.353 -11.438 1 97.56 95 PHE A CA 1
ATOM 708 C C . PHE A 1 95 ? 12.633 1.87 -11.438 1 97.56 95 PHE A C 1
ATOM 710 O O . PHE A 1 95 ? 13.156 2.451 -10.492 1 97.56 95 PHE A O 1
ATOM 717 N N . ASN A 1 96 ? 12.125 2.498 -12.469 1 97.69 96 ASN A N 1
ATOM 718 C CA . ASN A 1 96 ? 12.289 3.943 -12.594 1 97.69 96 ASN A CA 1
ATOM 719 C C . ASN A 1 96 ? 11.523 4.688 -11.508 1 97.69 96 ASN A C 1
ATOM 721 O O . ASN A 1 96 ? 12.047 5.641 -10.922 1 97.69 96 ASN A O 1
ATOM 725 N N . LYS A 1 97 ? 10.312 4.234 -11.211 1 97.81 97 LYS A N 1
ATOM 726 C CA . LYS A 1 97 ? 9.516 4.887 -10.18 1 97.81 97 LYS A CA 1
ATOM 727 C C . LYS A 1 97 ? 10.125 4.676 -8.797 1 97.81 97 LYS A C 1
ATOM 729 O O . LYS A 1 97 ? 10.18 5.605 -7.988 1 97.81 97 LYS A O 1
ATOM 734 N N . ALA A 1 98 ? 10.594 3.422 -8.578 1 98.38 98 ALA A N 1
ATOM 735 C CA . ALA A 1 98 ? 11.227 3.119 -7.301 1 98.38 98 ALA A CA 1
ATOM 736 C C . ALA A 1 98 ? 12.516 3.916 -7.129 1 98.38 98 ALA A C 1
ATOM 738 O O . ALA A 1 98 ? 12.797 4.434 -6.043 1 98.38 98 ALA A O 1
ATOM 739 N N . ALA A 1 99 ? 13.266 4.035 -8.227 1 98.06 99 ALA A N 1
ATOM 740 C CA . ALA A 1 99 ? 14.508 4.801 -8.18 1 98.06 99 ALA A CA 1
ATOM 741 C C . ALA A 1 99 ? 14.234 6.258 -7.816 1 98.06 99 ALA A C 1
ATOM 743 O O . ALA A 1 99 ? 14.969 6.852 -7.016 1 98.06 99 ALA A O 1
ATOM 744 N N . GLY A 1 100 ? 13.234 6.816 -8.445 1 97.56 100 GLY A N 1
ATOM 745 C CA . GLY A 1 100 ? 12.836 8.164 -8.086 1 97.56 100 GLY A CA 1
ATOM 746 C C . GLY A 1 100 ? 12.477 8.312 -6.617 1 97.56 100 GLY A C 1
ATOM 747 O O . GLY A 1 100 ? 12.844 9.297 -5.977 1 97.56 100 GLY A O 1
ATOM 748 N N . ALA A 1 101 ? 11.781 7.355 -6.117 1 98.38 101 ALA A N 1
ATOM 749 C CA . ALA A 1 101 ? 11.367 7.383 -4.715 1 98.38 101 ALA A CA 1
ATOM 750 C C . ALA A 1 101 ? 12.578 7.254 -3.787 1 98.38 101 ALA A C 1
ATOM 752 O O . ALA A 1 101 ? 12.633 7.895 -2.736 1 98.38 101 ALA A O 1
ATOM 753 N N . PHE A 1 102 ? 13.531 6.398 -4.137 1 98.44 102 PHE A N 1
ATOM 754 C CA . PHE A 1 102 ? 14.758 6.277 -3.354 1 98.44 102 PHE A CA 1
ATOM 755 C C . PHE A 1 102 ? 15.508 7.602 -3.314 1 98.44 102 PHE A C 1
ATOM 757 O O . PHE A 1 102 ? 16.062 7.98 -2.277 1 98.44 102 PHE A O 1
ATOM 764 N N . ALA A 1 103 ? 15.57 8.242 -4.469 1 97.62 103 ALA A N 1
ATOM 765 C CA . ALA A 1 103 ? 16.234 9.547 -4.52 1 97.62 103 ALA A CA 1
ATOM 766 C C . ALA A 1 103 ? 15.531 10.547 -3.596 1 97.62 103 ALA A C 1
ATOM 768 O O . ALA A 1 103 ? 16.188 11.281 -2.859 1 97.62 103 ALA A O 1
ATOM 769 N N . ALA A 1 104 ? 14.258 10.594 -3.635 1 97.5 104 ALA A N 1
ATOM 770 C CA . ALA A 1 104 ? 13.484 11.477 -2.768 1 97.5 104 ALA A CA 1
ATOM 771 C C . ALA A 1 104 ? 13.711 11.141 -1.297 1 97.5 104 ALA A C 1
ATOM 773 O O . ALA A 1 104 ? 13.844 12.031 -0.461 1 97.5 104 ALA A O 1
ATOM 774 N N . LEU A 1 105 ? 13.703 9.844 -0.946 1 97.88 105 LEU A N 1
ATOM 775 C CA . LEU A 1 105 ? 13.93 9.414 0.429 1 97.88 105 LEU A CA 1
ATOM 776 C C . LEU A 1 105 ? 15.297 9.883 0.924 1 97.88 105 LEU A C 1
ATOM 778 O O . LEU A 1 105 ? 15.43 10.328 2.064 1 97.88 105 LEU A O 1
ATOM 782 N N . LYS A 1 106 ? 16.266 9.68 0.022 1 96.94 106 LYS A N 1
ATOM 783 C CA . LYS A 1 106 ? 17.609 10.117 0.365 1 96.94 106 LYS A CA 1
ATOM 784 C C . LYS A 1 106 ? 17.625 11.594 0.744 1 96.94 106 LYS A C 1
ATOM 786 O O . LYS A 1 106 ? 18.266 11.977 1.731 1 96.94 106 LYS A O 1
ATOM 791 N N . GLU A 1 107 ? 17.016 12.383 0.015 1 95.56 107 GLU A N 1
ATOM 792 C CA . GLU A 1 107 ? 16.953 13.812 0.285 1 95.56 107 GLU A CA 1
ATOM 793 C C . GLU A 1 107 ? 16.297 14.094 1.63 1 95.56 107 GLU A C 1
ATOM 795 O O . GLU A 1 107 ? 16.719 14.992 2.363 1 95.56 107 GLU A O 1
ATOM 800 N N . ILE A 1 108 ? 15.289 13.375 2.004 1 95.12 108 ILE A N 1
ATOM 801 C CA . ILE A 1 108 ? 14.562 13.547 3.256 1 95.12 108 ILE A CA 1
ATOM 802 C C . ILE A 1 108 ? 15.492 13.281 4.438 1 95.12 108 ILE A C 1
ATOM 804 O O . ILE A 1 108 ? 15.5 14.031 5.414 1 95.12 108 ILE A O 1
ATOM 808 N N . PHE A 1 109 ? 16.25 12.258 4.387 1 95.31 109 PHE A N 1
ATOM 809 C CA . PHE A 1 109 ? 17.078 11.859 5.52 1 95.31 109 PHE A CA 1
ATOM 810 C C . PHE A 1 109 ? 18.359 12.664 5.559 1 95.31 109 PHE A C 1
ATOM 812 O O . PHE A 1 109 ? 19.016 12.758 6.602 1 95.31 109 PHE A O 1
ATOM 819 N N . GLU A 1 110 ? 18.75 13.203 4.391 1 92.75 110 GLU A N 1
ATOM 820 C CA . GLU A 1 110 ? 19.906 14.109 4.379 1 92.75 110 GLU A CA 1
ATOM 821 C C . GLU A 1 110 ? 19.547 15.453 5 1 92.75 110 GLU A C 1
ATOM 823 O O . GLU A 1 110 ? 20.391 16.094 5.629 1 92.75 110 GLU A O 1
ATOM 828 N N . GLN A 1 111 ? 18.344 15.875 4.832 1 87 111 GLN A N 1
ATOM 829 C CA . GLN A 1 111 ? 17.875 17.141 5.398 1 87 111 GLN A CA 1
ATOM 830 C C . GLN A 1 111 ? 17.656 17.016 6.902 1 87 111 GLN A C 1
ATOM 832 O O . GLN A 1 111 ? 17.797 18 7.637 1 87 111 GLN A O 1
ATOM 837 N N . ASN A 1 112 ? 17.328 15.891 7.426 1 77.44 112 ASN A N 1
ATOM 838 C CA . ASN A 1 112 ? 17.062 15.672 8.844 1 77.44 112 ASN A CA 1
ATOM 839 C C . ASN A 1 112 ? 18.328 15.328 9.609 1 77.44 112 ASN A C 1
ATOM 841 O O . ASN A 1 112 ? 18.312 15.211 10.836 1 77.44 112 ASN A O 1
ATOM 845 N N . SER A 1 113 ? 19.469 15.039 8.93 1 72.31 113 SER A N 1
ATOM 846 C CA . SER A 1 113 ? 20.766 14.797 9.57 1 72.31 113 SER A CA 1
ATOM 847 C C . SER A 1 113 ? 21.547 16.094 9.727 1 72.31 113 SER A C 1
ATOM 849 O O . SER A 1 113 ? 21.406 17.016 8.922 1 72.31 113 SER A O 1
ATOM 851 N N . MET B 1 1 ? -5.07 -23.656 6.977 1 52.81 1 MET B N 1
ATOM 852 C CA . MET B 1 1 ? -3.811 -23.891 6.273 1 52.81 1 MET B CA 1
ATOM 853 C C . MET B 1 1 ? -2.742 -22.906 6.723 1 52.81 1 MET B C 1
ATOM 855 O O . MET B 1 1 ? -3.057 -21.766 7.082 1 52.81 1 MET B O 1
ATOM 859 N N . SER B 1 2 ? -1.523 -23.359 7.035 1 71.88 2 SER B N 1
ATOM 860 C CA . SER B 1 2 ? -0.487 -22.484 7.586 1 71.88 2 SER B CA 1
ATOM 861 C C . SER B 1 2 ? -0.057 -21.438 6.574 1 71.88 2 SER B C 1
ATOM 863 O O . SER B 1 2 ? -0.05 -21.688 5.367 1 71.88 2 SER B O 1
ATOM 865 N N . GLU B 1 3 ? 0.115 -20.25 6.945 1 86 3 GLU B N 1
ATOM 866 C CA . GLU B 1 3 ? 0.592 -19.156 6.113 1 86 3 GLU B CA 1
ATOM 867 C C . GLU B 1 3 ? 1.917 -19.5 5.441 1 86 3 GLU B C 1
ATOM 869 O O . GLU B 1 3 ? 2.742 -20.203 6.016 1 86 3 GLU B O 1
ATOM 874 N N . PHE B 1 4 ? 2.016 -19.141 4.164 1 93.5 4 PHE B N 1
ATOM 875 C CA . PHE B 1 4 ? 3.246 -19.344 3.406 1 93.5 4 PHE B CA 1
ATOM 876 C C . PHE B 1 4 ? 4.375 -18.5 3.98 1 93.5 4 PHE B C 1
ATOM 878 O O . PHE B 1 4 ? 4.148 -17.359 4.418 1 93.5 4 PHE B O 1
ATOM 885 N N . LYS B 1 5 ? 5.586 -19.031 3.943 1 95.56 5 LYS B N 1
ATOM 886 C CA . LYS B 1 5 ? 6.754 -18.234 4.285 1 95.56 5 LYS B CA 1
ATOM 887 C C . LYS B 1 5 ? 7.035 -17.188 3.209 1 95.56 5 LYS B C 1
ATOM 889 O O . LYS B 1 5 ? 7.43 -16.062 3.516 1 95.56 5 LYS B O 1
ATOM 894 N N . ASN B 1 6 ? 6.875 -17.594 2.027 1 97.94 6 ASN B N 1
ATOM 895 C CA . ASN B 1 6 ? 6.926 -16.734 0.856 1 97.94 6 ASN B CA 1
ATOM 896 C C . ASN B 1 6 ? 5.676 -16.875 -0.008 1 97.94 6 ASN B C 1
ATOM 898 O O . ASN B 1 6 ? 5.504 -17.891 -0.685 1 97.94 6 ASN B O 1
ATOM 902 N N . ALA B 1 7 ? 4.91 -15.852 -0.151 1 97.44 7 ALA B N 1
ATOM 903 C CA . ALA B 1 7 ? 3.576 -15.914 -0.739 1 97.44 7 ALA B CA 1
ATOM 904 C C . ALA B 1 7 ? 3.648 -16.188 -2.238 1 97.44 7 ALA B C 1
ATOM 906 O O . ALA B 1 7 ? 2.656 -16.578 -2.854 1 97.44 7 ALA B O 1
ATOM 907 N N . VAL B 1 8 ? 4.77 -15.953 -2.842 1 97.94 8 VAL B N 1
ATOM 908 C CA . VAL B 1 8 ? 4.953 -16.219 -4.266 1 97.94 8 VAL B CA 1
ATOM 909 C C . VAL B 1 8 ? 5.625 -17.578 -4.457 1 97.94 8 VAL B C 1
ATOM 911 O O . VAL B 1 8 ? 5.102 -18.438 -5.168 1 97.94 8 VAL B O 1
ATOM 914 N N . LEU B 1 9 ? 6.645 -17.844 -3.771 1 97.75 9 LEU B N 1
ATOM 915 C CA . LEU B 1 9 ? 7.48 -19.016 -4.023 1 97.75 9 LEU B CA 1
ATOM 916 C C . LEU B 1 9 ? 6.84 -20.266 -3.447 1 97.75 9 LEU B C 1
ATOM 918 O O . LEU B 1 9 ? 7.113 -21.375 -3.914 1 97.75 9 LEU B O 1
ATOM 922 N N . ASP B 1 10 ? 5.977 -20.125 -2.516 1 98.06 10 ASP B N 1
ATOM 923 C CA . ASP B 1 10 ? 5.371 -21.281 -1.863 1 98.06 10 ASP B CA 1
ATOM 924 C C . ASP B 1 10 ? 3.977 -21.562 -2.42 1 98.06 10 ASP B C 1
ATOM 926 O O . ASP B 1 10 ? 3.352 -22.578 -2.07 1 98.06 10 ASP B O 1
ATOM 930 N N . ASP B 1 11 ? 3.465 -20.719 -3.211 1 97.06 11 ASP B N 1
ATOM 931 C CA . ASP B 1 11 ? 2.131 -20.875 -3.787 1 97.06 11 ASP B CA 1
ATOM 932 C C . ASP B 1 11 ? 2.205 -21.5 -5.18 1 97.06 11 ASP B C 1
ATOM 934 O O . ASP B 1 11 ? 2.238 -20.781 -6.184 1 97.06 11 ASP B O 1
ATOM 938 N N . LYS B 1 12 ? 2.057 -22.781 -5.215 1 96.69 12 LYS B N 1
ATOM 939 C CA . LYS B 1 12 ? 2.209 -23.516 -6.465 1 96.69 12 LYS B CA 1
ATOM 940 C C . LYS B 1 12 ? 1.067 -23.203 -7.43 1 96.69 12 LYS B C 1
ATOM 942 O O . LYS B 1 12 ? 1.261 -23.188 -8.648 1 96.69 12 LYS B O 1
ATOM 947 N N . ASP B 1 13 ? -0.103 -22.984 -6.918 1 95.88 13 ASP B N 1
ATOM 948 C CA . ASP B 1 13 ? -1.229 -22.594 -7.766 1 95.88 13 ASP B CA 1
ATOM 949 C C . ASP B 1 13 ? -0.973 -21.25 -8.453 1 95.88 13 ASP B C 1
ATOM 951 O O . ASP B 1 13 ? -1.269 -21.094 -9.641 1 95.88 13 ASP B O 1
ATOM 955 N N . LEU B 1 14 ? -0.48 -20.297 -7.688 1 96.31 14 LEU B N 1
ATOM 956 C CA . LEU B 1 14 ? -0.108 -19 -8.258 1 96.31 14 LEU B CA 1
ATOM 957 C C . LEU B 1 14 ? 0.936 -19.172 -9.352 1 96.31 14 LEU B C 1
ATOM 959 O O . LEU B 1 14 ? 0.816 -18.578 -10.43 1 96.31 14 LEU B O 1
ATOM 963 N N . GLN B 1 15 ? 1.937 -19.969 -9.125 1 97.69 15 GLN B N 1
ATOM 964 C CA . GLN B 1 15 ? 3.004 -20.188 -10.094 1 97.69 15 GLN B CA 1
ATOM 965 C C . GLN B 1 15 ? 2.465 -20.844 -11.375 1 97.69 15 GLN B C 1
ATOM 967 O O . GLN B 1 15 ? 2.854 -20.453 -12.477 1 97.69 15 GLN B O 1
ATOM 972 N N . ALA B 1 16 ? 1.615 -21.75 -11.18 1 97.5 16 ALA B N 1
ATOM 973 C CA . ALA B 1 16 ? 1.001 -22.406 -12.336 1 97.5 16 ALA B CA 1
ATOM 974 C C . ALA B 1 16 ? 0.18 -21.422 -13.156 1 97.5 16 ALA B C 1
ATOM 976 O O . ALA B 1 16 ? 0.183 -21.469 -14.391 1 97.5 16 ALA B O 1
ATOM 977 N N . GLY B 1 17 ? -0.604 -20.594 -12.469 1 95.44 17 GLY B N 1
ATOM 978 C CA . GLY B 1 17 ? -1.363 -19.562 -13.156 1 95.44 17 GLY B CA 1
ATOM 979 C C . GLY B 1 17 ? -0.493 -18.609 -13.961 1 95.44 17 GLY B C 1
ATOM 980 O O . GLY B 1 17 ? -0.816 -18.281 -15.109 1 95.44 17 GLY B O 1
ATOM 981 N N . LEU B 1 18 ? 0.595 -18.172 -13.422 1 96.44 18 LEU B N 1
ATOM 982 C CA . LEU B 1 18 ? 1.543 -17.312 -14.109 1 96.44 18 LEU B CA 1
ATOM 983 C C . LEU B 1 18 ? 2.152 -18.016 -15.312 1 96.44 18 LEU B C 1
ATOM 985 O O . LEU B 1 18 ? 2.27 -17.422 -16.391 1 96.44 18 LEU B O 1
ATOM 989 N N . GLY B 1 19 ? 2.531 -19.25 -15.086 1 97.44 19 GLY B N 1
ATOM 990 C CA . GLY B 1 19 ? 3.07 -20.031 -16.172 1 97.44 19 GLY B CA 1
ATOM 991 C C . GLY B 1 19 ? 2.082 -20.234 -17.312 1 97.44 19 GLY B C 1
ATOM 992 O O . GLY B 1 19 ? 2.477 -20.344 -18.469 1 97.44 19 GLY B O 1
ATOM 993 N N . GLY B 1 20 ? 0.793 -20.344 -17.031 1 96.81 20 GLY B N 1
ATOM 994 C CA . GLY B 1 20 ? -0.269 -20.5 -18.016 1 96.81 20 GLY B CA 1
ATOM 995 C C . GLY B 1 20 ? -0.467 -19.266 -18.891 1 96.81 20 GLY B C 1
ATOM 996 O O . GLY B 1 20 ? -0.892 -19.375 -20.031 1 96.81 20 GLY B O 1
ATOM 997 N N . ILE B 1 21 ? -0.254 -18.141 -18.438 1 95.31 21 ILE B N 1
ATOM 998 C CA . ILE B 1 21 ? -0.281 -16.938 -19.25 1 95.31 21 ILE B CA 1
ATOM 999 C C . ILE B 1 21 ? 0.809 -17 -20.312 1 95.31 21 ILE B C 1
ATOM 1001 O O . ILE B 1 21 ? 0.533 -16.828 -21.5 1 95.31 21 ILE B O 1
ATOM 1005 N N . ASN B 1 22 ? 1.995 -17.203 -19.891 1 97.81 22 ASN B N 1
ATOM 1006 C CA . ASN B 1 22 ? 3.193 -17.375 -20.703 1 97.81 22 ASN B CA 1
ATOM 1007 C C . ASN B 1 22 ? 4.328 -18 -19.906 1 97.81 22 ASN B C 1
ATOM 1009 O O . ASN B 1 22 ? 4.734 -17.484 -18.875 1 97.81 22 ASN B O 1
ATOM 1013 N N . PRO B 1 23 ? 4.785 -19.094 -20.297 1 97.81 23 PRO B N 1
ATOM 1014 C CA . PRO B 1 23 ? 5.766 -19.844 -19.5 1 97.81 23 PRO B CA 1
ATOM 1015 C C . PRO B 1 23 ? 7.004 -19.016 -19.172 1 97.81 23 PRO B C 1
ATOM 1017 O O . PRO B 1 23 ? 7.512 -19.078 -18.047 1 97.81 23 PRO B O 1
ATOM 1020 N N . LYS B 1 24 ? 7.523 -18.312 -20.141 1 98.31 24 LYS B N 1
ATOM 1021 C CA . LYS B 1 24 ? 8.719 -17.5 -19.906 1 98.31 24 LYS B CA 1
ATOM 1022 C C . LYS B 1 24 ? 8.414 -16.344 -18.938 1 98.31 24 LYS B C 1
ATOM 1024 O O . LYS B 1 24 ? 9.195 -16.078 -18.031 1 98.31 24 LYS B O 1
ATOM 1029 N N . PHE B 1 25 ? 7.293 -15.656 -19.203 1 97.44 25 PHE B N 1
ATOM 1030 C CA . PHE B 1 25 ? 6.871 -14.57 -18.328 1 97.44 25 PHE B CA 1
ATOM 1031 C C . PHE B 1 25 ? 6.594 -15.086 -16.922 1 97.44 25 PHE B C 1
ATOM 1033 O O . PHE B 1 25 ? 6.977 -14.453 -15.93 1 97.44 25 PHE B O 1
ATOM 1040 N N . GLY B 1 26 ? 5.902 -16.172 -16.781 1 98.06 26 GLY B N 1
ATOM 1041 C CA . GLY B 1 26 ? 5.578 -16.734 -15.477 1 98.06 26 GLY B CA 1
ATOM 1042 C C . GLY B 1 26 ? 6.805 -17.047 -14.641 1 98.06 26 GLY B C 1
ATOM 1043 O O . GLY B 1 26 ? 6.84 -16.766 -13.445 1 98.06 26 GLY B O 1
ATOM 1044 N N . ASP B 1 27 ? 7.738 -17.656 -15.344 1 98 27 ASP B N 1
ATOM 1045 C CA . ASP B 1 27 ? 8.992 -17.984 -14.672 1 98 27 ASP B CA 1
ATOM 1046 C C . ASP B 1 27 ? 9.703 -16.719 -14.195 1 98 27 ASP B C 1
ATOM 1048 O O . ASP B 1 27 ? 10.188 -16.656 -13.062 1 98 27 ASP B O 1
ATOM 1052 N N . PHE B 1 28 ? 9.781 -15.789 -15.109 1 98.25 28 PHE B N 1
ATOM 1053 C CA . PHE B 1 28 ? 10.391 -14.5 -14.789 1 98.25 28 PHE B CA 1
ATOM 1054 C C . PHE B 1 28 ? 9.68 -13.844 -13.617 1 98.25 28 PHE B C 1
ATOM 1056 O O . PHE B 1 28 ? 10.328 -13.391 -12.672 1 98.25 28 PHE B O 1
ATOM 1063 N N . CYS B 1 29 ? 8.398 -13.805 -13.578 1 97.56 29 CYS B N 1
ATOM 1064 C CA . CYS B 1 29 ? 7.59 -13.195 -12.523 1 97.56 29 CYS B CA 1
ATOM 1065 C C . CYS B 1 29 ? 7.824 -13.891 -11.188 1 97.56 29 CYS B C 1
ATOM 1067 O O . CYS B 1 29 ? 8 -13.234 -10.164 1 97.56 29 CYS B O 1
ATOM 1069 N N . THR B 1 30 ? 7.754 -15.203 -11.227 1 98.25 30 THR B N 1
ATOM 1070 C CA . THR B 1 30 ? 7.938 -15.977 -10.008 1 98.25 30 THR B CA 1
ATOM 1071 C C . THR B 1 30 ? 9.289 -15.656 -9.367 1 98.25 30 THR B C 1
ATOM 1073 O O . THR B 1 30 ? 9.375 -15.461 -8.148 1 98.25 30 THR B O 1
ATOM 1076 N N . ARG B 1 31 ? 10.336 -15.555 -10.172 1 98.19 31 ARG B N 1
ATOM 1077 C CA . ARG B 1 31 ? 11.672 -15.297 -9.656 1 98.19 31 ARG B CA 1
ATOM 1078 C C . ARG B 1 31 ? 11.781 -13.891 -9.078 1 98.19 31 ARG B C 1
ATOM 1080 O O . ARG B 1 31 ? 12.219 -13.711 -7.941 1 98.19 31 ARG B O 1
ATOM 1087 N N . VAL B 1 32 ? 11.398 -12.891 -9.875 1 98.12 32 VAL B N 1
ATOM 1088 C CA . VAL B 1 32 ? 11.586 -11.492 -9.5 1 98.12 32 VAL B CA 1
ATOM 1089 C C . VAL B 1 32 ? 10.648 -11.133 -8.352 1 98.12 32 VAL B C 1
ATOM 1091 O O . VAL B 1 32 ? 11.078 -10.539 -7.355 1 98.12 32 VAL B O 1
ATOM 1094 N N . ALA B 1 33 ? 9.391 -11.484 -8.469 1 98.12 33 ALA B N 1
ATOM 1095 C CA . ALA B 1 33 ? 8.445 -11.242 -7.379 1 98.12 33 ALA B CA 1
ATOM 1096 C C . ALA B 1 33 ? 8.812 -12.055 -6.141 1 98.12 33 ALA B C 1
ATOM 1098 O O . ALA B 1 33 ? 8.656 -11.586 -5.012 1 98.12 33 ALA B O 1
ATOM 1099 N N . GLY B 1 34 ? 9.195 -13.312 -6.395 1 98.38 34 GLY B N 1
ATOM 1100 C CA . GLY B 1 34 ? 9.641 -14.133 -5.281 1 98.38 34 GLY B CA 1
ATOM 1101 C C . GLY B 1 34 ? 10.734 -13.484 -4.461 1 98.38 34 GLY B C 1
ATOM 1102 O O . GLY B 1 34 ? 10.727 -13.555 -3.23 1 98.38 34 GLY B O 1
ATOM 1103 N N . GLU B 1 35 ? 11.695 -12.891 -5.141 1 98.38 35 GLU B N 1
ATOM 1104 C CA . GLU B 1 35 ? 12.766 -12.188 -4.441 1 98.38 35 GLU B CA 1
ATOM 1105 C C . GLU B 1 35 ? 12.219 -11.016 -3.637 1 98.38 35 GLU B C 1
ATOM 1107 O O . GLU B 1 35 ? 12.586 -10.828 -2.473 1 98.38 35 GLU B O 1
ATOM 1112 N N . ALA B 1 36 ? 11.43 -10.188 -4.246 1 98.44 36 ALA B N 1
ATOM 1113 C CA . ALA B 1 36 ? 10.859 -9.023 -3.582 1 98.44 36 ALA B CA 1
ATOM 1114 C C . ALA B 1 36 ? 10.008 -9.438 -2.387 1 98.44 36 ALA B C 1
ATOM 1116 O O . ALA B 1 36 ? 10.078 -8.812 -1.321 1 98.44 36 ALA B O 1
ATOM 1117 N N . TRP B 1 37 ? 9.219 -10.438 -2.525 1 98.56 37 TRP B N 1
ATOM 1118 C CA . TRP B 1 37 ? 8.336 -10.922 -1.465 1 98.56 37 TRP B CA 1
ATOM 1119 C C . TRP B 1 37 ? 9.141 -11.578 -0.348 1 98.56 37 TRP B C 1
ATOM 1121 O O . TRP B 1 37 ? 8.656 -11.711 0.779 1 98.56 37 TRP B O 1
ATOM 1131 N N . GLY B 1 38 ? 10.336 -11.969 -0.7 1 98.38 38 GLY B N 1
ATOM 1132 C CA . GLY B 1 38 ? 11.188 -12.641 0.267 1 98.38 38 GLY B CA 1
ATOM 1133 C C . GLY B 1 38 ? 11.945 -11.688 1.161 1 98.38 38 GLY B C 1
ATOM 1134 O O . GLY B 1 38 ? 12.633 -12.109 2.096 1 98.38 38 GLY B O 1
ATOM 1135 N N . LEU B 1 39 ? 11.93 -10.375 0.858 1 98.31 39 LEU B N 1
ATOM 1136 C CA . LEU B 1 39 ? 12.57 -9.406 1.752 1 98.31 39 LEU B CA 1
ATOM 1137 C C . LEU B 1 39 ? 11.969 -9.492 3.152 1 98.31 39 LEU B C 1
ATOM 1139 O O . LEU B 1 39 ? 10.758 -9.641 3.309 1 98.31 39 LEU B O 1
ATOM 1143 N N . PRO B 1 40 ? 12.703 -9.297 4.223 1 98.19 40 PRO B N 1
ATOM 1144 C CA . PRO B 1 40 ? 12.32 -9.906 5.496 1 98.19 40 PRO B CA 1
ATOM 1145 C C . PRO B 1 40 ? 11.648 -8.922 6.445 1 98.19 40 PRO B C 1
ATOM 1147 O O . PRO B 1 40 ? 11.094 -9.328 7.473 1 98.19 40 PRO B O 1
ATOM 1150 N N . LEU B 1 41 ? 11.711 -7.645 6.223 1 98.69 41 LEU B N 1
ATOM 1151 C CA . LEU B 1 41 ? 11.32 -6.684 7.246 1 98.69 41 LEU B CA 1
ATOM 1152 C C . LEU B 1 41 ? 9.805 -6.512 7.273 1 98.69 41 LEU B C 1
ATOM 1154 O O . LEU B 1 41 ? 9.227 -6.242 8.328 1 98.69 41 LEU B O 1
ATOM 1158 N N . ILE B 1 42 ? 9.156 -6.527 6.121 1 98.62 42 ILE B N 1
ATOM 1159 C CA . ILE B 1 42 ? 7.707 -6.43 6.027 1 98.62 42 ILE B CA 1
ATOM 1160 C C . ILE B 1 42 ? 7.105 -7.824 5.879 1 98.62 42 ILE B C 1
ATOM 1162 O O . ILE B 1 42 ? 7.547 -8.609 5.035 1 98.62 42 ILE B O 1
ATOM 1166 N N . ASP B 1 43 ? 6.133 -8.133 6.715 1 98.31 43 ASP B N 1
ATOM 1167 C CA . ASP B 1 43 ? 5.566 -9.477 6.691 1 98.31 43 ASP B CA 1
ATOM 1168 C C . ASP B 1 43 ? 4.699 -9.688 5.453 1 98.31 43 ASP B C 1
ATOM 1170 O O . ASP B 1 43 ? 4.32 -8.727 4.785 1 98.31 43 ASP B O 1
ATOM 1174 N N . GLN B 1 44 ? 4.363 -10.914 5.145 1 98.62 44 GLN B N 1
ATOM 1175 C CA . GLN B 1 44 ? 3.676 -11.305 3.92 1 98.62 44 GLN B CA 1
ATOM 1176 C C . GLN B 1 44 ? 2.273 -10.711 3.859 1 98.62 44 GLN B C 1
ATOM 1178 O O . GLN B 1 44 ? 1.828 -10.266 2.801 1 98.62 44 GLN B O 1
ATOM 1183 N N . LYS B 1 45 ? 1.578 -10.742 4.961 1 98.5 45 LYS B N 1
ATOM 1184 C CA . LYS B 1 45 ? 0.222 -10.195 4.984 1 98.5 45 LYS B CA 1
ATOM 1185 C C . LYS B 1 45 ? 0.218 -8.711 4.648 1 98.5 45 LYS B C 1
ATOM 1187 O O . LYS B 1 45 ? -0.601 -8.25 3.848 1 98.5 45 LYS B O 1
ATOM 1192 N N . THR B 1 46 ? 1.125 -7.949 5.227 1 98.75 46 THR B N 1
ATOM 1193 C CA . THR B 1 46 ? 1.236 -6.52 4.961 1 98.75 46 THR B CA 1
ATOM 1194 C C . THR B 1 46 ? 1.582 -6.266 3.496 1 98.75 46 THR B C 1
ATOM 1196 O O . THR B 1 46 ? 1.014 -5.375 2.863 1 98.75 46 THR B O 1
ATOM 1199 N N . LYS B 1 47 ? 2.457 -7.039 2.975 1 98.81 47 LYS B N 1
ATOM 1200 C CA . LYS B 1 47 ? 2.809 -6.895 1.565 1 98.81 47 LYS B CA 1
ATOM 1201 C C . LYS B 1 47 ? 1.596 -7.137 0.669 1 98.81 47 LYS B C 1
ATOM 1203 O O . LYS B 1 47 ? 1.394 -6.422 -0.315 1 98.81 47 LYS B O 1
ATOM 1208 N N . ALA B 1 48 ? 0.813 -8.109 1.029 1 98.62 48 ALA B N 1
ATOM 1209 C CA . ALA B 1 48 ? -0.385 -8.391 0.244 1 98.62 48 ALA B CA 1
ATOM 1210 C C . ALA B 1 48 ? -1.371 -7.23 0.305 1 98.62 48 ALA B C 1
ATOM 1212 O O . ALA B 1 48 ? -1.981 -6.875 -0.705 1 98.62 48 ALA B O 1
ATOM 1213 N N . LEU B 1 49 ? -1.525 -6.633 1.451 1 98.81 49 LEU B N 1
ATOM 1214 C CA . LEU B 1 49 ? -2.408 -5.477 1.594 1 98.81 49 LEU B CA 1
ATOM 1215 C C . LEU B 1 49 ? -1.873 -4.285 0.808 1 98.81 49 LEU B C 1
ATOM 1217 O O . LEU B 1 49 ? -2.645 -3.541 0.2 1 98.81 49 LEU B O 1
ATOM 1221 N N . ILE B 1 50 ? -0.55 -4.117 0.776 1 98.88 50 ILE B N 1
ATOM 1222 C CA . ILE B 1 50 ? 0.085 -3.045 0.019 1 98.88 50 ILE B CA 1
ATOM 1223 C C . ILE B 1 50 ? -0.21 -3.217 -1.469 1 98.88 50 ILE B C 1
ATOM 1225 O O . ILE B 1 50 ? -0.621 -2.27 -2.143 1 98.88 50 ILE B O 1
ATOM 1229 N N . VAL B 1 51 ? -0.053 -4.406 -1.984 1 98.5 51 VAL B N 1
ATOM 1230 C CA . VAL B 1 51 ? -0.2 -4.578 -3.426 1 98.5 51 VAL B CA 1
ATOM 1231 C C . VAL B 1 51 ? -1.672 -4.453 -3.812 1 98.5 51 VAL B C 1
ATOM 1233 O O . VAL B 1 51 ? -1.996 -3.947 -4.891 1 98.5 51 VAL B O 1
ATOM 1236 N N . ILE B 1 52 ? -2.596 -4.793 -2.918 1 98.75 52 ILE B N 1
ATOM 1237 C CA . ILE B 1 52 ? -4.012 -4.562 -3.17 1 98.75 52 ILE B CA 1
ATOM 1238 C C . ILE B 1 52 ? -4.277 -3.062 -3.289 1 98.75 52 ILE B C 1
ATOM 1240 O O . ILE B 1 52 ? -4.988 -2.621 -4.195 1 98.75 52 ILE B O 1
ATOM 1244 N N . ALA B 1 53 ? -3.74 -2.277 -2.416 1 98.81 53 ALA B N 1
ATOM 1245 C CA . ALA B 1 53 ? -3.875 -0.826 -2.512 1 98.81 53 ALA B CA 1
ATOM 1246 C C . ALA B 1 53 ? -3.301 -0.307 -3.826 1 98.81 53 ALA B C 1
ATOM 1248 O O . ALA B 1 53 ? -3.875 0.59 -4.449 1 98.81 53 ALA B O 1
ATOM 1249 N N . VAL B 1 54 ? -2.199 -0.876 -4.254 1 98.5 54 VAL B N 1
ATOM 1250 C CA . VAL B 1 54 ? -1.545 -0.481 -5.496 1 98.5 54 VAL B CA 1
ATOM 1251 C C . VAL B 1 54 ? -2.434 -0.842 -6.688 1 98.5 54 VAL B C 1
ATOM 1253 O O . VAL B 1 54 ? -2.531 -0.078 -7.648 1 98.5 54 VAL B O 1
ATOM 1256 N N . ASP B 1 55 ? -3.105 -2.016 -6.594 1 98.31 55 ASP B N 1
ATOM 1257 C CA . ASP B 1 55 ? -4.059 -2.393 -7.633 1 98.31 55 ASP B CA 1
ATOM 1258 C C . ASP B 1 55 ? -5.164 -1.347 -7.773 1 98.31 55 ASP B C 1
ATOM 1260 O O . ASP B 1 55 ? -5.57 -1.012 -8.883 1 98.31 55 ASP B O 1
ATOM 1264 N N . VAL B 1 56 ? -5.656 -0.885 -6.668 1 98.25 56 VAL B N 1
ATOM 1265 C CA . VAL B 1 56 ? -6.707 0.128 -6.676 1 98.25 56 VAL B CA 1
ATOM 1266 C C . VAL B 1 56 ? -6.188 1.409 -7.32 1 98.25 56 VAL B C 1
ATOM 1268 O O . VAL B 1 56 ? -6.836 1.979 -8.195 1 98.25 56 VAL B O 1
ATOM 1271 N N . ALA B 1 57 ? -5.035 1.831 -6.906 1 97.38 57 ALA B N 1
ATOM 1272 C CA . ALA B 1 57 ? -4.445 3.059 -7.434 1 97.38 57 ALA B CA 1
ATOM 1273 C C . ALA B 1 57 ? -4.25 2.967 -8.945 1 97.38 57 ALA B C 1
ATOM 1275 O O . ALA B 1 57 ? -4.496 3.936 -9.664 1 97.38 57 ALA B O 1
ATOM 1276 N N . ASN B 1 58 ? -3.824 1.812 -9.383 1 96.31 58 ASN B N 1
ATOM 1277 C CA . ASN B 1 58 ? -3.504 1.608 -10.789 1 96.31 58 ASN B CA 1
ATOM 1278 C C . ASN B 1 58 ? -4.734 1.18 -11.586 1 96.31 58 ASN B C 1
ATOM 1280 O O . ASN B 1 58 ? -4.707 1.172 -12.82 1 96.31 58 ASN B O 1
ATOM 1284 N N . GLN B 1 59 ? -5.781 0.778 -10.898 1 96.06 59 GLN B N 1
ATOM 1285 C CA . GLN B 1 59 ? -7.02 0.266 -11.477 1 96.06 59 GLN B CA 1
ATOM 1286 C C . GLN B 1 59 ? -6.77 -1.017 -12.266 1 96.06 59 GLN B C 1
ATOM 1288 O O . GLN B 1 59 ? -7.277 -1.181 -13.375 1 96.06 59 GLN B O 1
ATOM 1293 N N . THR B 1 60 ? -5.879 -1.811 -11.781 1 94.25 60 THR B N 1
ATOM 1294 C CA . THR B 1 60 ? -5.695 -3.172 -12.273 1 94.25 60 THR B CA 1
ATOM 1295 C C . THR B 1 60 ? -6.633 -4.137 -11.555 1 94.25 60 THR B C 1
ATOM 1297 O O . THR B 1 60 ? -6.188 -4.98 -10.773 1 94.25 60 THR B O 1
ATOM 1300 N N . LEU B 1 61 ? -7.863 -4.164 -11.984 1 92.19 61 LEU B N 1
ATOM 1301 C CA . LEU B 1 61 ? -8.898 -4.82 -11.188 1 92.19 61 LEU B CA 1
ATOM 1302 C C . LEU B 1 61 ? -9.344 -6.121 -11.844 1 92.19 61 LEU B C 1
ATOM 1304 O O . LEU B 1 61 ? -10.18 -6.844 -11.297 1 92.19 61 LEU B O 1
ATOM 1308 N N . SER B 1 62 ? -8.656 -6.281 -12.977 1 86.19 62 SER B N 1
ATOM 1309 C CA . SER B 1 62 ? -8.945 -7.555 -13.633 1 86.19 62 SER B CA 1
ATOM 1310 C C . SER B 1 62 ? -7.773 -8.523 -13.508 1 86.19 62 SER B C 1
ATOM 1312 O O . SER B 1 62 ? -6.648 -8.195 -13.898 1 86.19 62 SER B O 1
ATOM 1314 N N . GLY B 1 63 ? -7.828 -9.742 -12.953 1 87.12 63 GLY B N 1
ATOM 1315 C CA . GLY B 1 63 ? -6.801 -10.766 -12.828 1 87.12 63 GLY B CA 1
ATOM 1316 C C . GLY B 1 63 ? -5.879 -10.547 -11.641 1 87.12 63 GLY B C 1
ATOM 1317 O O . GLY B 1 63 ? -5.969 -11.25 -10.641 1 87.12 63 GLY B O 1
ATOM 1318 N N . PRO B 1 64 ? -4.91 -9.453 -11.812 1 92 64 PRO B N 1
ATOM 1319 C CA . PRO B 1 64 ? -3.955 -9.219 -10.727 1 92 64 PRO B CA 1
ATOM 1320 C C . PRO B 1 64 ? -4.637 -8.945 -9.391 1 92 64 PRO B C 1
ATOM 1322 O O . PRO B 1 64 ? -4.207 -9.461 -8.359 1 92 64 PRO B O 1
ATOM 1325 N N . PHE B 1 65 ? -5.703 -8.148 -9.43 1 97.5 65 PHE B N 1
ATOM 1326 C CA . PHE B 1 65 ? -6.426 -7.836 -8.203 1 97.5 65 PHE B CA 1
ATOM 1327 C C . PHE B 1 65 ? -6.945 -9.109 -7.543 1 97.5 65 PHE B C 1
ATOM 1329 O O . PHE B 1 65 ? -6.801 -9.289 -6.332 1 97.5 65 PHE B O 1
ATOM 1336 N N . GLN B 1 66 ? -7.523 -10.016 -8.289 1 96.06 66 GLN B N 1
ATOM 1337 C CA . GLN B 1 66 ? -8.016 -11.273 -7.734 1 96.06 66 GLN B CA 1
ATOM 1338 C C . GLN B 1 66 ? -6.871 -12.094 -7.145 1 96.06 66 GLN B C 1
ATOM 1340 O O . GLN B 1 66 ? -7 -12.656 -6.055 1 96.06 66 GLN B O 1
ATOM 1345 N N . ALA B 1 67 ? -5.824 -12.195 -7.879 1 96.19 67 ALA B N 1
ATOM 1346 C CA . ALA B 1 67 ? -4.664 -12.945 -7.395 1 96.19 67 ALA B CA 1
ATOM 1347 C C . ALA B 1 67 ? -4.148 -12.359 -6.082 1 96.19 67 ALA B C 1
ATOM 1349 O O . ALA B 1 67 ? -3.791 -13.109 -5.164 1 96.19 67 ALA B O 1
ATOM 1350 N N . HIS B 1 68 ? -4.039 -11.039 -5.984 1 98.19 68 HIS B N 1
ATOM 1351 C CA . HIS B 1 68 ? -3.514 -10.391 -4.785 1 98.19 68 HIS B CA 1
ATOM 1352 C C . HIS B 1 68 ? -4.484 -10.531 -3.617 1 98.19 68 HIS B C 1
ATOM 1354 O O . HIS B 1 68 ? -4.062 -10.656 -2.467 1 98.19 68 HIS B O 1
ATOM 1360 N N . VAL B 1 69 ? -5.801 -10.477 -3.857 1 97.94 69 VAL B N 1
ATOM 1361 C CA . VAL B 1 69 ? -6.793 -10.742 -2.824 1 97.94 69 VAL B CA 1
ATOM 1362 C C . VAL B 1 69 ? -6.625 -12.172 -2.307 1 97.94 69 VAL B C 1
ATOM 1364 O O . VAL B 1 69 ? -6.598 -12.398 -1.096 1 97.94 69 VAL B O 1
ATOM 1367 N N . ASP B 1 70 ? -6.496 -13.148 -3.236 1 96.44 70 ASP B N 1
ATOM 1368 C CA . ASP B 1 70 ? -6.277 -14.531 -2.848 1 96.44 70 ASP B CA 1
ATOM 1369 C C . ASP B 1 70 ? -5.02 -14.672 -1.998 1 96.44 70 ASP B C 1
ATOM 1371 O O . ASP B 1 70 ? -5.016 -15.391 -0.994 1 96.44 70 ASP B O 1
ATOM 1375 N N . MET B 1 71 ? -3.977 -14.031 -2.424 1 97 71 MET B N 1
ATOM 1376 C CA . MET B 1 71 ? -2.721 -14.039 -1.679 1 97 71 MET B CA 1
ATOM 1377 C C . MET B 1 71 ? -2.924 -13.516 -0.262 1 97 71 MET B C 1
ATOM 1379 O O . MET B 1 71 ? -2.414 -14.094 0.699 1 97 71 MET B O 1
ATOM 1383 N N . ALA B 1 72 ? -3.637 -12.398 -0.152 1 98.12 72 ALA B N 1
ATOM 1384 C CA . ALA B 1 72 ? -3.891 -11.789 1.152 1 98.12 72 ALA B CA 1
ATOM 1385 C C . ALA B 1 72 ? -4.648 -12.75 2.066 1 98.12 72 ALA B C 1
ATOM 1387 O O . ALA B 1 72 ? -4.285 -12.922 3.232 1 98.12 72 ALA B O 1
ATOM 1388 N N . LEU B 1 73 ? -5.652 -13.367 1.541 1 97.56 73 LEU B N 1
ATOM 1389 C CA . LEU B 1 73 ? -6.449 -14.32 2.312 1 97.56 73 LEU B CA 1
ATOM 1390 C C . LEU B 1 73 ? -5.594 -15.492 2.771 1 97.56 73 LEU B C 1
ATOM 1392 O O . LEU B 1 73 ? -5.676 -15.914 3.93 1 97.56 73 LEU B O 1
ATOM 1396 N N . LYS B 1 74 ? -4.785 -16.016 1.912 1 97.19 74 LYS B N 1
ATOM 1397 C CA . LYS B 1 74 ? -3.912 -17.141 2.234 1 97.19 74 LYS B CA 1
ATOM 1398 C C . LYS B 1 74 ? -2.889 -16.75 3.299 1 97.19 74 LYS B C 1
ATOM 1400 O O . LYS B 1 74 ? -2.402 -17.609 4.043 1 97.19 74 LYS B O 1
ATOM 1405 N N . GLN B 1 75 ? -2.613 -15.438 3.406 1 98.06 75 GLN B N 1
ATOM 1406 C CA . GLN B 1 75 ? -1.633 -14.969 4.375 1 98.06 75 GLN B CA 1
ATOM 1407 C C . GLN B 1 75 ? -2.312 -14.484 5.656 1 98.06 75 GLN B C 1
ATOM 1409 O O . GLN B 1 75 ? -1.694 -13.797 6.473 1 98.06 75 GLN B O 1
ATOM 1414 N N . GLY B 1 76 ? -3.611 -14.703 5.77 1 97.5 76 GLY B N 1
ATOM 1415 C CA . GLY B 1 76 ? -4.293 -14.492 7.035 1 97.5 76 GLY B CA 1
ATOM 1416 C C . GLY B 1 76 ? -5.094 -13.203 7.074 1 97.5 76 GLY B C 1
ATOM 1417 O O . GLY B 1 76 ? -5.723 -12.891 8.086 1 97.5 76 GLY B O 1
ATOM 1418 N N . ALA B 1 77 ? -5.086 -12.43 6.016 1 98.25 77 ALA B N 1
ATOM 1419 C CA . ALA B 1 77 ? -5.953 -11.258 5.977 1 98.25 77 ALA B CA 1
ATOM 1420 C C . ALA B 1 77 ? -7.422 -11.664 5.938 1 98.25 77 ALA B C 1
ATOM 1422 O O . ALA B 1 77 ? -7.781 -12.672 5.32 1 98.25 77 ALA B O 1
ATOM 1423 N N . THR B 1 78 ? -8.227 -10.867 6.578 1 98.19 78 THR B N 1
ATOM 1424 C CA . THR B 1 78 ? -9.664 -11.102 6.52 1 98.19 78 THR B CA 1
ATOM 1425 C C . THR B 1 78 ? -10.305 -10.273 5.41 1 98.19 78 THR B C 1
ATOM 1427 O O . THR B 1 78 ? -9.695 -9.32 4.91 1 98.19 78 THR B O 1
ATOM 1430 N N . LYS B 1 79 ? -11.523 -10.703 5.055 1 98.12 79 LYS B N 1
ATOM 1431 C CA . LYS B 1 79 ? -12.289 -9.906 4.102 1 98.12 79 LYS B CA 1
ATOM 1432 C C . LYS B 1 79 ? -12.461 -8.469 4.602 1 98.12 79 LYS B C 1
ATOM 1434 O O . LYS B 1 79 ? -12.344 -7.52 3.826 1 98.12 79 LYS B O 1
ATOM 1439 N N . GLU B 1 80 ? -12.727 -8.297 5.871 1 98.62 80 GLU B N 1
ATOM 1440 C CA . GLU B 1 80 ? -12.953 -6.992 6.477 1 98.62 80 GLU B CA 1
ATOM 1441 C C . GLU B 1 80 ? -11.695 -6.133 6.422 1 98.62 80 GLU B C 1
ATOM 1443 O O . GLU B 1 80 ? -11.773 -4.918 6.219 1 98.62 80 GLU B O 1
ATOM 1448 N N . GLU B 1 81 ? -10.555 -6.719 6.637 1 98.81 81 GLU B N 1
ATOM 1449 C CA . GLU B 1 81 ? -9.297 -5.98 6.508 1 98.81 81 GLU B CA 1
ATOM 1450 C C . GLU B 1 81 ? -9.094 -5.488 5.078 1 98.81 81 GLU B C 1
ATOM 1452 O O . GLU B 1 81 ? -8.656 -4.359 4.863 1 98.81 81 GLU B O 1
ATOM 1457 N N . ILE B 1 82 ? -9.383 -6.348 4.109 1 98.88 82 ILE B N 1
ATOM 1458 C CA . ILE B 1 82 ? -9.266 -5.965 2.707 1 98.88 82 ILE B CA 1
ATOM 1459 C C . ILE B 1 82 ? -10.242 -4.836 2.395 1 98.88 82 ILE B C 1
ATOM 1461 O O . ILE B 1 82 ? -9.875 -3.844 1.757 1 98.88 82 ILE B O 1
ATOM 1465 N N . GLU B 1 83 ? -11.461 -4.941 2.904 1 98.88 83 GLU B N 1
ATOM 1466 C CA . GLU B 1 83 ? -12.461 -3.895 2.709 1 98.88 83 GLU B CA 1
ATOM 1467 C C . GLU B 1 83 ? -12.008 -2.578 3.338 1 98.88 83 GLU B C 1
ATOM 1469 O O . GLU B 1 83 ? -12.281 -1.503 2.803 1 98.88 83 GLU B O 1
ATOM 1474 N N . GLU B 1 84 ? -11.383 -2.66 4.461 1 98.94 84 GLU B N 1
ATOM 1475 C CA . GLU B 1 84 ? -10.867 -1.443 5.086 1 98.94 84 GLU B CA 1
ATOM 1476 C C . GLU B 1 84 ? -9.781 -0.798 4.23 1 98.94 84 GLU B C 1
ATOM 1478 O O . GLU B 1 84 ? -9.719 0.428 4.121 1 98.94 84 GLU B O 1
ATOM 1483 N N . VAL B 1 85 ? -8.891 -1.57 3.59 1 98.88 85 VAL B N 1
ATOM 1484 C CA . VAL B 1 85 ? -7.898 -1.026 2.672 1 98.88 85 VAL B CA 1
ATOM 1485 C C . VAL B 1 85 ? -8.602 -0.323 1.511 1 98.88 85 VAL B C 1
ATOM 1487 O O . VAL B 1 85 ? -8.203 0.774 1.112 1 98.88 85 VAL B O 1
ATOM 1490 N N . LEU B 1 86 ? -9.672 -0.956 0.989 1 98.88 86 LEU B N 1
ATOM 1491 C CA . LEU B 1 86 ? -10.391 -0.351 -0.125 1 98.88 86 LEU B CA 1
ATOM 1492 C C . LEU B 1 86 ? -11.047 0.961 0.297 1 98.88 86 LEU B C 1
ATOM 1494 O O . LEU B 1 86 ? -11 1.946 -0.443 1 98.88 86 LEU B O 1
ATOM 1498 N N . SER B 1 87 ? -11.617 1.001 1.456 1 98.81 87 SER B N 1
ATOM 1499 C CA . SER B 1 87 ? -12.18 2.236 1.989 1 98.81 87 SER B CA 1
ATOM 1500 C C . SER B 1 87 ? -11.102 3.293 2.191 1 98.81 87 SER B C 1
ATOM 1502 O O . SER B 1 87 ? -11.297 4.465 1.861 1 98.81 87 SER B O 1
ATOM 1504 N N . PHE B 1 88 ? -10 2.838 2.732 1 98.88 88 PHE B N 1
ATOM 1505 C CA . PHE B 1 88 ? -8.859 3.719 2.941 1 98.88 88 PHE B CA 1
ATOM 1506 C C . PHE B 1 88 ? -8.414 4.344 1.626 1 98.88 88 PHE B C 1
ATOM 1508 O O . PHE B 1 88 ? -8.047 5.523 1.584 1 98.88 88 PHE B O 1
ATOM 1515 N N . MET B 1 89 ? -8.547 3.646 0.536 1 98.69 89 MET B N 1
ATOM 1516 C CA . MET B 1 89 ? -8.07 4.074 -0.776 1 98.69 89 MET B CA 1
ATOM 1517 C C . MET B 1 89 ? -9.023 5.09 -1.398 1 98.69 89 MET B C 1
ATOM 1519 O O . MET B 1 89 ? -8.688 5.73 -2.395 1 98.69 89 MET B O 1
ATOM 1523 N N . CYS B 1 90 ? -10.211 5.34 -0.817 1 98.25 90 CYS B N 1
ATOM 1524 C CA . CYS B 1 90 ? -11.055 6.445 -1.253 1 98.25 90 CYS B CA 1
ATOM 1525 C C . CYS B 1 90 ? -10.32 7.773 -1.136 1 98.25 90 CYS B C 1
ATOM 1527 O O . CYS B 1 90 ? -10.461 8.648 -1.993 1 98.25 90 CYS B O 1
ATOM 1529 N N . VAL B 1 91 ? -9.469 7.867 -0.155 1 97.56 91 VAL B N 1
ATOM 1530 C CA . VAL B 1 91 ? -8.773 9.117 0.133 1 97.56 91 VAL B CA 1
ATOM 1531 C C . VAL B 1 91 ? -7.609 9.297 -0.837 1 97.56 91 VAL B C 1
ATOM 1533 O O . VAL B 1 91 ? -7.312 10.422 -1.255 1 97.56 91 VAL B O 1
ATOM 1536 N N . TYR B 1 92 ? -7.008 8.281 -1.282 1 96.81 92 TYR B N 1
ATOM 1537 C CA . TYR B 1 92 ? -5.758 8.398 -2.021 1 96.81 92 TYR B CA 1
ATOM 1538 C C . TYR B 1 92 ? -5.957 8.047 -3.49 1 96.81 92 TYR B C 1
ATOM 1540 O O . TYR B 1 92 ? -5.184 8.477 -4.348 1 96.81 92 TYR B O 1
ATOM 1548 N N . GLY B 1 93 ? -6.965 7.297 -3.785 1 96.69 93 GLY B N 1
ATOM 1549 C CA . GLY B 1 93 ? -7.238 6.914 -5.16 1 96.69 93 GLY B CA 1
ATOM 1550 C C . GLY B 1 93 ? -8.523 7.512 -5.703 1 96.69 93 GLY B C 1
ATOM 1551 O O . GLY B 1 93 ? -8.758 7.496 -6.914 1 96.69 93 GLY B O 1
ATOM 1552 N N . GLY B 1 94 ? -9.359 8.016 -4.734 1 97.19 94 GLY B N 1
ATOM 1553 C CA . GLY B 1 94 ? -10.656 8.547 -5.129 1 97.19 94 GLY B CA 1
ATOM 1554 C C . GLY B 1 94 ? -11.781 7.539 -5.016 1 97.19 94 GLY B C 1
ATOM 1555 O O . GLY B 1 94 ? -11.547 6.332 -5.09 1 97.19 94 GLY B O 1
ATOM 1556 N N . PHE B 1 95 ? -12.977 8.055 -4.938 1 97.5 95 PHE B N 1
ATOM 1557 C CA . PHE B 1 95 ? -14.164 7.25 -4.672 1 97.5 95 PHE B CA 1
ATOM 1558 C C . PHE B 1 95 ? -14.461 6.312 -5.836 1 97.5 95 PHE B C 1
ATOM 1560 O O . PHE B 1 95 ? -14.844 5.16 -5.633 1 97.5 95 PHE B O 1
ATOM 1567 N N . ASN B 1 96 ? -14.227 6.797 -7.035 1 97.69 96 ASN B N 1
ATOM 1568 C CA . ASN B 1 96 ? -14.555 5.992 -8.211 1 97.69 96 ASN B CA 1
ATOM 1569 C C . ASN B 1 96 ? -13.664 4.758 -8.305 1 97.69 96 ASN B C 1
ATOM 1571 O O . ASN B 1 96 ? -14.141 3.662 -8.609 1 97.69 96 ASN B O 1
ATOM 1575 N N . LYS B 1 97 ? -12.391 4.918 -8.023 1 97.88 97 LYS B N 1
ATOM 1576 C CA . LYS B 1 97 ? -11.469 3.787 -8.086 1 97.88 97 LYS B CA 1
ATOM 1577 C C . LYS B 1 97 ? -11.766 2.77 -6.984 1 97.88 97 LYS B C 1
ATOM 1579 O O . LYS B 1 97 ? -11.75 1.562 -7.23 1 97.88 97 LYS B O 1
ATOM 1584 N N . ALA B 1 98 ? -12.047 3.318 -5.781 1 98.38 98 ALA B N 1
ATOM 1585 C CA . ALA B 1 98 ? -12.383 2.436 -4.668 1 98.38 98 ALA B CA 1
ATOM 1586 C C . ALA B 1 98 ? -13.68 1.683 -4.938 1 98.38 98 ALA B C 1
ATOM 1588 O O . ALA B 1 98 ? -13.781 0.486 -4.652 1 98.38 98 ALA B O 1
ATOM 1589 N N . ALA B 1 99 ? -14.641 2.4 -5.516 1 98.12 99 ALA B N 1
ATOM 1590 C CA . ALA B 1 99 ? -15.922 1.771 -5.84 1 98.12 99 ALA B CA 1
ATOM 1591 C C . ALA B 1 99 ? -15.727 0.624 -6.828 1 98.12 99 ALA B C 1
ATOM 1593 O O . ALA B 1 99 ? -16.344 -0.438 -6.68 1 98.12 99 ALA B O 1
ATOM 1594 N N . GLY B 1 100 ? -14.93 0.882 -7.84 1 97.56 100 GLY B N 1
ATOM 1595 C CA . GLY B 1 100 ? -14.609 -0.19 -8.766 1 97.56 100 GLY B CA 1
ATOM 1596 C C . GLY B 1 100 ? -13.977 -1.394 -8.094 1 97.56 100 GLY B C 1
ATOM 1597 O O . GLY B 1 100 ? -14.297 -2.537 -8.422 1 97.56 100 GLY B O 1
ATOM 1598 N N . ALA B 1 101 ? -13.102 -1.149 -7.195 1 98.38 101 ALA B N 1
ATOM 1599 C CA . ALA B 1 101 ? -12.422 -2.225 -6.477 1 98.38 101 ALA B CA 1
ATOM 1600 C C . ALA B 1 101 ? -13.398 -2.994 -5.59 1 98.38 101 ALA B C 1
ATOM 1602 O O . ALA B 1 101 ? -13.305 -4.219 -5.469 1 98.38 101 ALA B O 1
ATOM 1603 N N . PHE B 1 102 ? -14.312 -2.285 -4.926 1 98.44 102 PHE B N 1
ATOM 1604 C CA . PHE B 1 102 ? -15.336 -2.947 -4.125 1 98.44 102 PHE B CA 1
ATOM 1605 C C . PHE B 1 102 ? -16.203 -3.859 -4.988 1 98.44 102 PHE B C 1
ATOM 1607 O O . PHE B 1 102 ? -16.562 -4.965 -4.574 1 98.44 102 PHE B O 1
ATOM 1614 N N . ALA B 1 103 ? -16.562 -3.35 -6.156 1 97.69 103 ALA B N 1
ATOM 1615 C CA . ALA B 1 103 ? -17.344 -4.172 -7.078 1 97.69 103 ALA B CA 1
ATOM 1616 C C . ALA B 1 103 ? -16.578 -5.438 -7.461 1 97.69 103 ALA B C 1
ATOM 1618 O O . ALA B 1 103 ? -17.141 -6.531 -7.477 1 97.69 103 ALA B O 1
ATOM 1619 N N . ALA B 1 104 ? -15.344 -5.316 -7.777 1 97.5 104 ALA B N 1
ATOM 1620 C CA . ALA B 1 104 ? -14.5 -6.457 -8.125 1 97.5 104 ALA B CA 1
ATOM 1621 C C . ALA B 1 104 ? -14.391 -7.434 -6.953 1 97.5 104 ALA B C 1
ATOM 1623 O O . ALA B 1 104 ? -14.445 -8.648 -7.141 1 97.5 104 ALA B O 1
ATOM 1624 N N . LEU B 1 105 ? -14.18 -6.918 -5.734 1 97.94 105 LEU B N 1
ATOM 1625 C CA . LEU B 1 105 ? -14.086 -7.762 -4.547 1 97.94 105 LEU B CA 1
ATOM 1626 C C . LEU B 1 105 ? -15.359 -8.57 -4.348 1 97.94 105 LEU B C 1
ATOM 1628 O O . LEU B 1 105 ? -15.305 -9.75 -4.004 1 97.94 105 LEU B O 1
ATOM 1632 N N . LYS B 1 106 ? -16.469 -7.828 -4.52 1 97 106 LYS B N 1
ATOM 1633 C CA . LYS B 1 106 ? -17.766 -8.5 -4.391 1 97 106 LYS B CA 1
ATOM 1634 C C . LYS B 1 106 ? -17.844 -9.703 -5.324 1 97 106 LYS B C 1
ATOM 1636 O O . LYS B 1 106 ? -18.297 -10.781 -4.922 1 97 106 LYS B O 1
ATOM 1641 N N . GLU B 1 107 ? -17.469 -9.555 -6.504 1 95.62 107 GLU B N 1
ATOM 1642 C CA . GLU B 1 107 ? -17.5 -10.633 -7.484 1 95.62 107 GLU B CA 1
ATOM 1643 C C . GLU B 1 107 ? -16.609 -11.797 -7.051 1 95.62 107 GLU B C 1
ATOM 1645 O O . GLU B 1 107 ? -16.969 -12.961 -7.242 1 95.62 107 GLU B O 1
ATOM 1650 N N . ILE B 1 108 ? -15.492 -11.555 -6.461 1 95.12 108 ILE B N 1
ATOM 1651 C CA . ILE B 1 108 ? -14.555 -12.57 -6.012 1 95.12 108 ILE B CA 1
ATOM 1652 C C . ILE B 1 108 ? -15.195 -13.43 -4.926 1 95.12 108 ILE B C 1
ATOM 1654 O O . ILE B 1 108 ? -15.078 -14.656 -4.941 1 95.12 108 ILE B O 1
ATOM 1658 N N . PHE B 1 109 ? -15.836 -12.828 -3.998 1 95.38 109 PHE B N 1
ATOM 1659 C CA . PHE B 1 109 ? -16.375 -13.562 -2.857 1 95.38 109 PHE B CA 1
ATOM 1660 C C . PHE B 1 109 ? -17.703 -14.211 -3.211 1 95.38 109 PHE B C 1
ATOM 1662 O O . PHE B 1 109 ? -18.141 -15.156 -2.541 1 95.38 109 PHE B O 1
ATOM 1669 N N . GLU B 1 110 ? -18.375 -13.656 -4.23 1 92.81 110 GLU B N 1
ATOM 1670 C CA . GLU B 1 110 ? -19.578 -14.32 -4.715 1 92.81 110 GLU B CA 1
ATOM 1671 C C . GLU B 1 110 ? -19.234 -15.594 -5.488 1 92.81 110 GLU B C 1
ATOM 1673 O O . GLU B 1 110 ? -20 -16.562 -5.461 1 92.81 110 GLU B O 1
ATOM 1678 N N . GLN B 1 111 ? -18.141 -15.602 -6.176 1 87.12 111 GLN B N 1
ATOM 1679 C CA . GLN B 1 111 ? -17.688 -16.766 -6.934 1 87.12 111 GLN B CA 1
ATOM 1680 C C . GLN B 1 111 ? -17.172 -17.859 -6.004 1 87.12 111 GLN B C 1
ATOM 1682 O O . GLN B 1 111 ? -17.25 -19.047 -6.324 1 87.12 111 GLN B O 1
ATOM 1687 N N . ASN B 1 112 ? -16.625 -17.547 -4.859 1 77.06 112 ASN B N 1
ATOM 1688 C CA . ASN B 1 112 ? -16.047 -18.5 -3.914 1 77.06 112 ASN B CA 1
ATOM 1689 C C . ASN B 1 112 ? -17.109 -19.031 -2.945 1 77.06 112 ASN B C 1
ATOM 1691 O O . ASN B 1 112 ? -16.828 -19.922 -2.139 1 77.06 112 ASN B O 1
ATOM 1695 N N . SER B 1 113 ? -18.328 -18.422 -2.898 1 72.38 113 SER B N 1
ATOM 1696 C CA . SER B 1 113 ? -19.438 -18.906 -2.084 1 72.38 113 SER B CA 1
ATOM 1697 C C . SER B 1 113 ? -20.297 -19.906 -2.863 1 72.38 113 SER B C 1
ATOM 1699 O O . SER B 1 113 ? -20.406 -19.812 -4.086 1 72.38 113 SER B O 1
#

Foldseek 3Di:
DDADLFLLQPDVVQLVVLCVVPVVRSVVCSVVVSVVSNDDPDDQLRVLLVVLLVCLQVVVLPPVNLVSVVSNVSRPDDPVNSLVSLVVSCVVRNDVSSVSNVVSSVVSVVVVD/DDADLFLLQPDVVQLVVLCVVPVVRSVVCSVVVSVVSNDDPDDQLVVLLVVLLVCLQVVVLPPVNLVSVVSNVSRPDDPVNSLVSL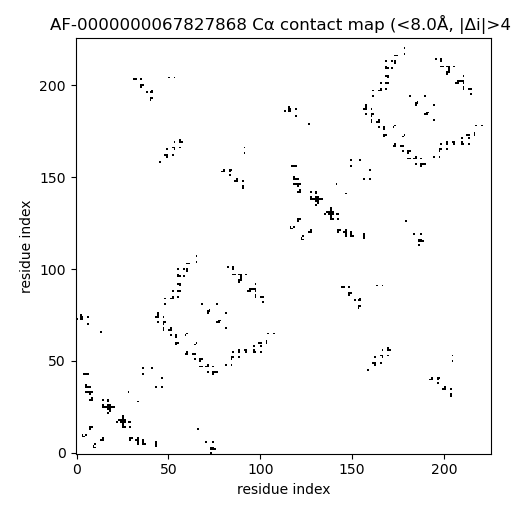VVSCVVRNDVSSVSNVVSSVVSVVVVD

Secondary structure (DSSP, 8-state):
-PPPSSTTTT-HHHHHHHHHH-HHHHHHHHHHHHHHHT-SSS-HHHHHHHHHHHHHHHT-TTTHHHHHHHHHHHTT--HHHHHHHHHHHHHHH-HHHHHHHHHHHHHHHHH--/-PPPSSTTTT-HHHHHHHHHH-HHHHHHHHHHHHHHHT-SSS-HHHHHHHHHHHHHHHT-TTTHHHHHHHHHHHTT--HHHHHHHHHHHHHHH-HHHHHHHHHHHHHHHHH--

Solvent-accessible surface area (backbone atoms only — not comparable to full-atom values): 12064 Å² total; per-residue (Å²): 128,81,58,60,93,29,75,52,72,65,29,62,68,60,47,50,54,37,30,68,77,36,55,70,58,17,50,51,46,46,53,56,48,27,52,47,56,55,47,80,81,60,52,66,38,59,51,26,54,36,52,44,51,42,24,38,63,68,63,41,62,72,63,61,35,54,54,35,51,51,49,16,45,55,40,68,46,48,73,68,48,52,48,48,50,40,57,43,31,31,75,79,51,31,59,69,37,25,50,52,44,50,54,47,50,50,54,54,58,56,68,75,97,129,81,58,58,92,30,75,52,74,66,30,65,67,60,49,50,54,37,30,69,77,36,55,68,59,19,52,51,46,47,53,56,48,26,52,48,57,55,47,79,79,59,54,66,38,58,50,26,52,35,53,43,51,43,24,38,62,70,63,40,62,70,65,60,33,55,52,34,52,52,49,16,45,55,42,68,46,47,73,68,49,52,49,47,49,40,57,42,31,30,77,78,50,29,58,69,38,25,50,52,44,51,53,46,51,51,53,54,57,56,68,75,98

InterPro domains:
  IPR003779 Alkyl hydroperoxide reductase AhpD/CMD-like [PF02627] (23-107)
  IPR029032 AhpD-like [G3DSA:1.20.1290.10] (4-113)
  IPR029032 AhpD-like [SSF69118] (16-111)
  IPR052512 4-carboxymuconolactone decarboxylase/NDH-1 regulator [PTHR33570] (3-112)

pLDDT: mean 96.11, std 6.07, range [52.72, 98.94]

Nearest PDB structures (foldseek):
  2af7-assembly1_F  TM=8.784E-01  e=1.538E-04  Methanothermobacter thermautotrophicus
  2af7-assembly1_A  TM=8.753E-01  e=1.562E-03  Methanothermobacter thermautotrophicus
  3d7i-assembly1_B  TM=8.070E-01  e=3.442E-03  Methanocaldococcus jannaschii
  4g9q-assembly1_A  TM=8.152E-01  e=6.828E-03  Sinorhizobium meliloti 1021
  5fzq-assembly1_B  TM=3.407E-01  e=8.835E+00  synthetic construct

Sequence (226 aa):
MSEFKNAVLDDKDLQAGLGGINPKFGDFCTRVAGEAWGLPLIDQKTKALIVIAVDVANQTLSGPFQAHVDMALKQGATKEEIEEVLSFMCVYGGFNKAAGAFAALKEIFEQNSMSEFKNAVLDDKDLQAGLGGINPKFGDFCTRVAGEAWGLPLIDQKTKALIVIAVDVANQTLSGPFQAHVDMALKQGATKEEIEEVLSFMCVYGGFNKAAGAFAALKEIFEQNS